Protein AF-A0A3D4PB28-F1 (afdb_monomer_lite)

pLDDT: mean 81.04, std 12.39, range [33.72, 95.5]

Foldseek 3Di:
DDLVVLVPDPVLVVVLVVLVVVVVVVCVCLVVVLVVLVVLLVVLVVLLVVLVVVLPDPPDDPVVNVVSVVVNVVSVVVNVVSVVVNVLSVVVVVVSCVVSPSSLLSVLVVLLVDLVVDPPPLSNLLLVLLFFLDWDADPVQKIKTKTFLCSSPLVCLVVPPLDPPLPDDDPPPPDPDDDDQDAQDDFDDPPPSDPDPVVSVVSRVLSRDNCSNPSDDPVRIDIDMDHDDPDPDPLLVCLQVLLVVCLVVLDDLVVSCVVVVHDSVSSLSSPVSCCVVVVRNSNDNVSNPVVPDQVLQVCLVVLLVQCPPPPDDLVNSCVVVVHDSVSSVSSPVNNPPD

Structure (mmCIF, N/CA/C/O backbone):
data_AF-A0A3D4PB28-F1
#
_entry.id   AF-A0A3D4PB28-F1
#
loop_
_atom_site.group_PDB
_atom_site.id
_atom_site.type_symbol
_atom_site.label_atom_id
_atom_site.label_alt_id
_atom_site.label_comp_id
_atom_site.label_asym_id
_atom_site.label_entity_id
_atom_site.label_seq_id
_atom_site.pdbx_PDB_ins_code
_atom_site.Cartn_x
_atom_site.Cartn_y
_atom_site.Cartn_z
_atom_site.occupancy
_atom_site.B_iso_or_equiv
_atom_site.auth_seq_id
_atom_site.auth_comp_id
_atom_site.auth_asym_id
_atom_site.auth_atom_id
_atom_site.pdbx_PDB_model_num
ATOM 1 N N . MET A 1 1 ? 19.843 5.680 11.357 1.00 75.56 1 MET A N 1
ATOM 2 C CA . MET A 1 1 ? 20.701 5.003 10.372 1.00 75.56 1 MET A CA 1
ATOM 3 C C . MET A 1 1 ? 20.871 5.955 9.208 1.00 75.56 1 MET A C 1
ATOM 5 O O . MET A 1 1 ? 19.859 6.404 8.687 1.00 75.56 1 MET A O 1
ATOM 9 N N . THR A 1 2 ? 22.096 6.340 8.875 1.00 85.00 2 THR A N 1
ATOM 10 C CA . THR A 1 2 ? 22.387 7.279 7.775 1.00 85.00 2 THR A CA 1
ATOM 11 C C . THR A 1 2 ? 22.594 6.541 6.444 1.00 85.00 2 THR A C 1
ATOM 13 O O . THR A 1 2 ? 22.738 5.316 6.424 1.00 85.00 2 THR A O 1
ATOM 16 N N . LYS A 1 3 ? 22.615 7.275 5.319 1.00 83.62 3 LYS A N 1
ATOM 17 C CA . LYS A 1 3 ? 22.905 6.717 3.980 1.00 83.62 3 LYS A CA 1
ATOM 18 C C . LYS A 1 3 ? 24.265 6.017 3.959 1.00 83.62 3 LYS A C 1
ATOM 20 O O . LYS A 1 3 ? 24.350 4.877 3.514 1.00 83.62 3 LYS A O 1
ATOM 25 N N . ASP A 1 4 ? 25.281 6.643 4.545 1.00 85.19 4 ASP A N 1
ATOM 26 C CA . ASP A 1 4 ? 26.638 6.093 4.617 1.00 85.19 4 ASP A CA 1
ATOM 27 C C . ASP A 1 4 ? 26.713 4.828 5.484 1.00 85.19 4 ASP A C 1
ATOM 29 O O . ASP A 1 4 ? 27.391 3.869 5.122 1.00 85.19 4 ASP A O 1
ATOM 33 N N . GLU A 1 5 ? 25.969 4.777 6.595 1.00 86.69 5 GLU A N 1
ATOM 34 C CA . GLU A 1 5 ? 25.878 3.582 7.446 1.00 86.69 5 GLU A CA 1
ATOM 35 C C . GLU A 1 5 ? 25.199 2.409 6.728 1.00 86.69 5 GLU A C 1
ATOM 37 O O . GLU A 1 5 ? 25.639 1.266 6.859 1.00 86.69 5 GLU A O 1
ATOM 42 N N . LEU A 1 6 ? 24.142 2.676 5.951 1.00 83.62 6 LEU A N 1
ATOM 43 C CA . LEU A 1 6 ? 23.456 1.648 5.168 1.00 83.62 6 LEU A CA 1
ATOM 44 C C . LEU A 1 6 ? 24.331 1.156 4.006 1.00 83.62 6 LEU A C 1
ATOM 46 O O . LEU A 1 6 ? 24.412 -0.047 3.766 1.00 83.62 6 LEU A O 1
ATOM 50 N N . LEU A 1 7 ? 25.031 2.063 3.321 1.00 86.12 7 LEU A N 1
ATOM 51 C CA . LEU A 1 7 ? 25.963 1.713 2.248 1.00 86.12 7 LEU A CA 1
ATOM 52 C C . LEU A 1 7 ? 27.183 0.941 2.770 1.00 86.12 7 LEU A C 1
ATOM 54 O O . LEU A 1 7 ? 27.678 0.058 2.071 1.00 86.12 7 LEU A O 1
ATOM 58 N N . ALA A 1 8 ? 27.643 1.211 3.992 1.00 86.94 8 ALA A N 1
ATOM 59 C CA . ALA A 1 8 ? 28.724 0.466 4.636 1.00 86.94 8 ALA A CA 1
ATOM 60 C C . ALA A 1 8 ? 28.283 -0.898 5.202 1.00 86.94 8 ALA A C 1
ATOM 62 O O . ALA A 1 8 ? 29.127 -1.713 5.582 1.00 86.94 8 ALA A O 1
ATOM 63 N N . ASN A 1 9 ? 26.977 -1.171 5.268 1.00 89.56 9 ASN A N 1
ATOM 64 C CA . ASN A 1 9 ? 26.448 -2.412 5.817 1.00 89.56 9 ASN A CA 1
ATOM 65 C C . ASN A 1 9 ? 26.742 -3.601 4.883 1.00 89.56 9 ASN A C 1
ATOM 67 O O . ASN A 1 9 ? 26.325 -3.633 3.721 1.00 89.56 9 ASN A O 1
ATOM 71 N N . SER A 1 10 ? 27.424 -4.620 5.414 1.00 87.94 10 SER A N 1
ATOM 72 C CA . SER A 1 10 ? 27.807 -5.812 4.654 1.00 87.94 10 SER A CA 1
ATOM 73 C C . SER A 1 10 ? 26.610 -6.596 4.123 1.00 87.94 10 SER A C 1
ATOM 75 O O . SER A 1 10 ? 26.677 -7.125 3.016 1.00 87.94 10 SER A O 1
ATOM 77 N N . ASP A 1 11 ? 25.508 -6.664 4.868 1.00 87.38 11 ASP A N 1
ATOM 78 C CA . ASP A 1 11 ? 24.317 -7.409 4.458 1.00 87.38 11 ASP A CA 1
ATOM 79 C C . ASP A 1 11 ? 23.597 -6.709 3.304 1.00 87.38 11 ASP A C 1
ATOM 81 O O . ASP A 1 11 ? 23.182 -7.365 2.345 1.00 87.38 11 ASP A O 1
ATOM 85 N N . PHE A 1 12 ? 23.531 -5.375 3.344 1.00 83.94 12 PHE A N 1
ATOM 86 C CA . PHE A 1 12 ? 22.976 -4.572 2.256 1.00 83.94 12 PHE A CA 1
ATOM 87 C C . PHE A 1 12 ? 23.809 -4.719 0.976 1.00 83.94 12 PHE A C 1
ATOM 89 O O . PHE A 1 12 ? 23.269 -5.034 -0.086 1.00 83.94 12 PHE A O 1
ATOM 96 N N . GLN A 1 13 ? 25.135 -4.598 1.078 1.00 83.19 13 GLN A N 1
ATOM 97 C CA . GLN A 1 13 ? 26.033 -4.787 -0.065 1.00 83.19 13 GLN A CA 1
ATOM 98 C C . GLN A 1 13 ? 25.963 -6.211 -0.630 1.00 83.19 13 GLN A C 1
ATOM 100 O O . GLN A 1 13 ? 25.930 -6.407 -1.847 1.00 83.19 13 GLN A O 1
ATOM 105 N N . ASN A 1 14 ? 25.881 -7.223 0.237 1.00 87.19 14 ASN A N 1
ATOM 106 C CA . ASN A 1 14 ? 25.704 -8.612 -0.178 1.00 87.19 14 ASN A CA 1
ATOM 107 C C . ASN A 1 14 ? 24.388 -8.817 -0.937 1.00 87.19 14 ASN A C 1
ATOM 109 O O . ASN A 1 14 ? 24.371 -9.522 -1.947 1.00 87.19 14 ASN A O 1
ATOM 113 N N . PHE A 1 15 ? 23.297 -8.203 -0.478 1.00 83.75 15 PHE A N 1
ATOM 114 C CA . PHE A 1 15 ? 22.010 -8.243 -1.166 1.00 83.75 15 PHE A CA 1
ATOM 115 C C . PHE A 1 15 ? 22.088 -7.589 -2.552 1.00 83.75 15 PHE A C 1
ATOM 117 O O . PHE A 1 15 ? 21.760 -8.242 -3.543 1.00 83.75 15 PHE A O 1
ATOM 124 N N . VAL A 1 16 ? 22.600 -6.357 -2.645 1.00 81.69 16 VAL A N 1
ATOM 125 C CA . VAL A 1 16 ? 22.744 -5.634 -3.922 1.00 81.69 16 VAL A CA 1
ATOM 126 C C . VAL A 1 16 ? 23.600 -6.428 -4.909 1.00 81.69 16 VAL A C 1
ATOM 128 O O . VAL A 1 16 ? 23.219 -6.596 -6.066 1.00 81.69 16 VAL A O 1
ATOM 131 N N . ASN A 1 17 ? 24.722 -6.992 -4.457 1.00 82.62 17 ASN A N 1
ATOM 132 C CA . ASN A 1 17 ? 25.595 -7.798 -5.310 1.00 82.62 17 ASN A CA 1
ATOM 133 C C . ASN A 1 17 ? 24.920 -9.088 -5.796 1.00 82.62 17 ASN A C 1
ATOM 135 O O . ASN A 1 17 ? 25.120 -9.479 -6.946 1.00 82.62 17 ASN A O 1
ATOM 139 N N . ARG A 1 18 ? 24.097 -9.741 -4.963 1.00 85.50 18 ARG A N 1
ATOM 140 C CA . ARG A 1 18 ? 23.310 -10.914 -5.380 1.00 85.50 18 ARG A CA 1
ATOM 141 C C . ARG A 1 18 ? 22.276 -10.552 -6.438 1.00 85.50 18 ARG A C 1
ATOM 143 O O . ARG A 1 18 ? 22.169 -11.273 -7.424 1.00 85.50 18 ARG A O 1
ATOM 150 N N . VAL A 1 19 ? 21.553 -9.449 -6.252 1.00 81.31 19 VAL A N 1
ATOM 151 C CA . VAL A 1 19 ? 20.553 -8.968 -7.218 1.00 81.31 19 VAL A CA 1
ATOM 152 C C . VAL A 1 19 ? 21.223 -8.590 -8.537 1.00 81.31 19 VAL A C 1
ATOM 154 O O . VAL A 1 19 ? 20.789 -9.052 -9.589 1.00 81.31 19 VAL A O 1
ATOM 157 N N . ARG A 1 20 ? 22.331 -7.839 -8.490 1.00 78.06 20 ARG A N 1
ATOM 158 C CA . ARG A 1 20 ? 23.113 -7.471 -9.680 1.00 78.06 20 ARG A CA 1
ATOM 159 C C . ARG A 1 20 ? 23.604 -8.702 -10.435 1.00 78.06 20 ARG A C 1
ATOM 161 O O . ARG A 1 20 ? 23.418 -8.785 -11.643 1.00 78.06 20 ARG A O 1
ATOM 168 N N . LYS A 1 21 ? 24.186 -9.673 -9.726 1.00 80.94 21 LYS A N 1
ATOM 169 C CA . LYS A 1 21 ? 24.649 -10.923 -10.334 1.00 80.94 21 LYS A CA 1
ATOM 170 C C . LYS A 1 21 ? 23.495 -11.698 -10.969 1.00 80.94 21 LYS A C 1
ATOM 172 O O . LYS A 1 21 ? 23.619 -12.150 -12.096 1.00 80.94 21 LYS A O 1
ATOM 177 N N . HIS A 1 22 ? 22.363 -11.804 -10.278 1.00 80.88 22 HIS A N 1
ATOM 178 C CA . HIS A 1 22 ? 21.198 -12.501 -10.813 1.00 80.88 22 HIS A CA 1
ATOM 179 C C . HIS A 1 22 ? 20.650 -11.833 -12.080 1.00 80.88 22 HIS A C 1
ATOM 181 O O . HIS A 1 22 ? 20.286 -12.521 -13.025 1.00 80.88 22 HIS A O 1
ATOM 187 N N . LEU A 1 23 ? 20.640 -10.500 -12.134 1.00 73.12 23 LEU A N 1
ATOM 188 C CA . LEU A 1 23 ? 20.238 -9.762 -13.332 1.00 73.12 23 LEU A CA 1
ATOM 189 C C . LEU A 1 23 ? 21.223 -9.945 -14.490 1.00 73.12 23 LEU A C 1
ATOM 191 O O . LEU A 1 23 ? 20.786 -10.103 -15.624 1.00 73.12 23 LEU A O 1
ATOM 195 N N . GLN A 1 24 ? 22.527 -10.001 -14.212 1.00 72.19 24 GLN A N 1
ATOM 196 C CA . GLN A 1 24 ? 23.539 -10.340 -15.219 1.00 72.19 24 GLN A CA 1
ATOM 197 C C . GLN A 1 24 ? 23.348 -11.767 -15.753 1.00 72.19 24 GLN A C 1
ATOM 199 O O . GLN A 1 24 ? 23.376 -11.977 -16.964 1.00 72.19 24 GLN A O 1
ATOM 204 N N . ASP A 1 25 ? 23.074 -12.732 -14.869 1.00 76.62 25 ASP A N 1
ATOM 205 C CA . ASP A 1 25 ? 22.813 -14.131 -15.233 1.00 76.62 25 ASP A CA 1
ATOM 206 C C . ASP A 1 25 ? 21.533 -14.293 -16.082 1.00 76.62 25 ASP A C 1
ATOM 208 O O . ASP A 1 25 ? 21.399 -15.269 -16.819 1.00 76.62 25 ASP A O 1
ATOM 212 N N . LEU A 1 26 ? 20.595 -13.339 -16.003 1.00 71.31 26 LEU A N 1
ATOM 213 C CA . LEU A 1 26 ? 19.372 -13.283 -16.815 1.00 71.31 26 LEU A CA 1
ATOM 214 C C . LEU A 1 26 ? 19.563 -12.578 -18.171 1.00 71.31 26 LEU A C 1
ATOM 216 O O . LEU A 1 26 ? 18.678 -12.659 -19.023 1.00 71.31 26 LEU A O 1
ATOM 220 N N . GLN A 1 27 ? 20.711 -11.934 -18.412 1.00 67.75 27 GLN A N 1
ATOM 221 C CA . GLN A 1 27 ? 21.041 -11.231 -19.661 1.00 67.75 27 GLN A CA 1
ATOM 222 C C . GLN A 1 27 ? 22.074 -11.934 -20.581 1.00 67.75 27 GLN A C 1
ATOM 224 O O . GLN A 1 27 ? 22.730 -11.239 -21.364 1.00 67.75 27 GLN A O 1
ATOM 229 N N . PRO A 1 28 ? 22.244 -13.274 -20.593 1.00 56.75 28 PRO A N 1
ATOM 230 C CA . PRO A 1 28 ? 23.417 -13.897 -21.209 1.00 56.75 28 PRO A CA 1
ATOM 231 C C . PRO A 1 28 ? 23.506 -13.706 -22.733 1.00 56.75 28 PRO A C 1
ATOM 233 O O . PRO A 1 28 ? 24.592 -13.815 -23.279 1.00 56.75 28 PRO A O 1
ATOM 236 N N . ASN A 1 29 ? 22.414 -13.340 -23.416 1.00 64.88 29 ASN A N 1
ATOM 237 C CA . ASN A 1 29 ? 22.400 -13.129 -24.871 1.00 64.88 29 ASN A CA 1
ATOM 238 C C . ASN A 1 29 ? 22.422 -11.652 -25.307 1.00 64.88 29 ASN A C 1
ATOM 240 O O . ASN A 1 29 ? 22.505 -11.377 -26.500 1.00 64.88 29 ASN A O 1
ATOM 244 N N . VAL A 1 30 ? 22.317 -10.680 -24.392 1.00 65.75 30 VAL A N 1
ATOM 245 C CA . VAL A 1 30 ? 22.206 -9.257 -24.780 1.00 65.75 30 VAL A CA 1
ATOM 246 C C . VAL A 1 30 ? 23.544 -8.705 -25.275 1.00 65.75 30 VAL A C 1
ATOM 248 O O . VAL A 1 30 ? 23.578 -7.941 -26.240 1.00 65.75 30 VAL A O 1
ATOM 251 N N . MET A 1 31 ? 24.645 -9.118 -24.644 1.00 66.50 31 MET A N 1
ATOM 252 C CA . MET A 1 31 ? 25.997 -8.699 -25.026 1.00 66.50 31 MET A CA 1
ATOM 253 C C . MET A 1 31 ? 26.404 -9.261 -26.391 1.00 66.50 31 MET A C 1
ATOM 255 O O . MET A 1 31 ? 26.926 -8.516 -27.220 1.00 66.50 31 MET A O 1
ATOM 259 N N . ASP A 1 32 ? 26.082 -10.529 -26.650 1.00 77.50 32 ASP A N 1
ATOM 260 C CA . ASP A 1 32 ? 26.355 -11.182 -27.932 1.00 77.50 32 ASP A CA 1
ATOM 261 C C . ASP A 1 32 ? 25.549 -10.516 -29.056 1.00 77.50 32 ASP A C 1
ATOM 263 O O . ASP A 1 32 ? 26.131 -10.047 -30.034 1.00 77.50 32 ASP A O 1
ATOM 267 N N . VAL A 1 33 ? 24.238 -10.317 -28.854 1.00 82.12 33 VAL A N 1
ATOM 268 C CA . VAL A 1 33 ? 23.358 -9.631 -29.820 1.00 82.12 33 VAL A CA 1
ATOM 269 C C . VAL A 1 33 ? 23.812 -8.197 -30.093 1.00 82.12 33 VAL A C 1
ATOM 271 O O . VAL A 1 33 ? 23.780 -7.751 -31.239 1.00 82.12 33 VAL A O 1
ATOM 274 N N . ARG A 1 34 ? 24.247 -7.455 -29.069 1.00 84.38 34 ARG A N 1
ATOM 275 C CA . ARG A 1 34 ? 24.776 -6.098 -29.254 1.00 84.38 34 ARG A CA 1
ATOM 276 C C . ARG A 1 34 ? 26.033 -6.110 -30.119 1.00 84.38 34 ARG A C 1
ATOM 278 O O . ARG A 1 34 ? 26.123 -5.316 -31.051 1.00 84.38 34 ARG A O 1
ATOM 285 N N . SER A 1 35 ? 26.974 -7.003 -29.822 1.00 85.62 35 SER A N 1
ATOM 286 C CA . SER A 1 35 ? 28.228 -7.100 -30.572 1.00 85.62 35 SER A CA 1
ATOM 287 C C . SER A 1 35 ? 28.006 -7.510 -32.033 1.00 85.62 35 SER A C 1
ATOM 289 O O . SER A 1 35 ? 28.667 -6.982 -32.929 1.00 85.62 35 SER A O 1
ATOM 291 N N . ASP A 1 36 ? 27.025 -8.381 -32.287 1.00 89.00 36 ASP A N 1
ATOM 292 C CA . ASP A 1 36 ? 26.630 -8.791 -33.634 1.00 89.00 36 ASP A CA 1
ATOM 293 C C . ASP A 1 36 ? 25.977 -7.637 -34.407 1.00 89.00 36 ASP A C 1
ATOM 295 O O . ASP A 1 36 ? 26.315 -7.407 -35.568 1.00 89.00 36 ASP A O 1
ATOM 299 N N . LEU A 1 37 ? 25.098 -6.864 -33.759 1.00 90.50 37 LEU A N 1
ATOM 300 C CA . LEU A 1 37 ? 24.467 -5.680 -34.353 1.00 90.50 37 LEU A CA 1
ATOM 301 C C . LEU A 1 37 ? 25.481 -4.564 -34.651 1.00 90.50 37 LEU A C 1
ATOM 303 O O . LEU A 1 37 ? 25.397 -3.928 -35.699 1.00 90.50 37 LEU A O 1
ATOM 307 N N . GLU A 1 38 ? 26.446 -4.325 -33.759 1.00 91.44 38 GLU A N 1
ATOM 308 C CA . GLU A 1 38 ? 27.528 -3.354 -33.977 1.00 91.44 38 GLU A CA 1
ATOM 309 C C . GLU A 1 38 ? 28.426 -3.774 -35.155 1.00 91.44 38 GLU A C 1
ATOM 311 O O . GLU A 1 38 ? 28.803 -2.931 -35.975 1.00 91.44 38 GLU A O 1
ATOM 316 N N . ARG A 1 39 ? 28.712 -5.077 -35.298 1.00 93.38 39 ARG A N 1
ATOM 317 C CA . ARG A 1 39 ? 29.450 -5.615 -36.451 1.00 93.38 39 ARG A CA 1
ATOM 318 C C . ARG A 1 39 ? 28.659 -5.471 -37.750 1.00 93.38 39 ARG A C 1
ATOM 320 O O . ARG A 1 39 ? 29.200 -4.957 -38.724 1.00 93.38 39 ARG A O 1
ATOM 327 N N . GLU A 1 40 ? 27.383 -5.863 -37.750 1.00 93.06 40 GLU A N 1
ATOM 328 C CA . GLU A 1 40 ? 26.497 -5.725 -38.914 1.00 93.06 40 GLU A CA 1
ATOM 329 C C . GLU A 1 40 ? 26.409 -4.258 -39.364 1.00 93.06 40 GLU A C 1
ATOM 331 O O . GLU A 1 40 ? 26.505 -3.969 -40.557 1.00 93.06 40 GLU A O 1
ATOM 336 N N . TYR A 1 41 ? 26.292 -3.321 -38.416 1.00 93.69 41 TYR A N 1
ATOM 337 C CA . TYR A 1 41 ? 26.288 -1.888 -38.706 1.00 93.69 41 TYR A CA 1
ATOM 338 C C . TYR A 1 41 ? 27.595 -1.429 -39.370 1.00 93.69 41 TYR A C 1
ATOM 340 O O . TYR A 1 41 ? 27.544 -0.734 -40.384 1.00 93.69 41 TYR A O 1
ATOM 348 N N . SER A 1 42 ? 28.754 -1.842 -38.844 1.00 93.75 42 SER A N 1
ATOM 349 C CA . SER A 1 42 ? 30.061 -1.505 -39.430 1.00 93.75 42 SER A CA 1
ATOM 350 C C . SER A 1 42 ? 30.196 -2.033 -40.864 1.00 93.75 42 SER A C 1
ATOM 352 O O . SER A 1 42 ? 30.618 -1.297 -41.757 1.00 93.75 42 SER A O 1
ATOM 354 N N . ASP A 1 43 ? 29.781 -3.278 -41.112 1.00 93.88 43 ASP A N 1
ATOM 355 C CA . ASP A 1 43 ? 29.841 -3.900 -42.441 1.00 93.88 43 ASP A CA 1
ATOM 356 C C . ASP A 1 43 ? 28.900 -3.205 -43.448 1.00 93.88 43 ASP A C 1
ATOM 358 O O . ASP A 1 43 ? 29.214 -3.070 -44.636 1.00 93.88 43 ASP A O 1
ATOM 362 N N . LEU A 1 44 ? 27.721 -2.760 -42.999 1.00 93.00 44 LEU A N 1
ATOM 363 C CA . LEU A 1 44 ? 26.778 -1.973 -43.805 1.00 93.00 44 LEU A CA 1
ATOM 364 C C . LEU A 1 44 ? 27.310 -0.564 -44.098 1.00 93.00 44 LEU A C 1
ATOM 366 O O . LEU A 1 44 ? 27.139 -0.061 -45.211 1.00 93.00 44 LEU A O 1
ATOM 370 N N . GLU A 1 45 ? 27.977 0.070 -43.134 1.00 93.12 45 GLU A N 1
ATOM 371 C CA . GLU A 1 45 ? 28.576 1.395 -43.298 1.00 93.12 45 GLU A CA 1
ATOM 372 C C . GLU A 1 45 ? 29.731 1.367 -44.311 1.00 93.12 45 GLU A C 1
ATOM 374 O O . GLU A 1 45 ? 29.826 2.244 -45.177 1.00 93.12 45 GLU A O 1
ATOM 379 N N . ASP A 1 46 ? 30.578 0.339 -44.259 1.00 92.75 46 ASP A N 1
ATOM 380 C CA . ASP A 1 46 ? 31.671 0.134 -45.214 1.00 92.75 46 ASP A CA 1
ATOM 381 C C . ASP A 1 46 ? 31.151 -0.095 -46.639 1.00 92.75 46 ASP A C 1
ATOM 383 O O . ASP A 1 46 ? 31.610 0.557 -47.586 1.00 92.75 46 ASP A O 1
ATOM 387 N N . ARG A 1 47 ? 30.129 -0.946 -46.800 1.00 90.00 47 ARG A N 1
ATOM 388 C CA . ARG A 1 47 ? 29.471 -1.165 -48.100 1.00 90.00 47 ARG A CA 1
ATOM 389 C C . ARG A 1 47 ? 28.798 0.099 -48.626 1.00 90.00 47 ARG A C 1
ATOM 391 O O . ARG A 1 47 ? 29.009 0.476 -49.780 1.00 90.00 47 ARG A O 1
ATOM 398 N N . SER A 1 48 ? 28.076 0.814 -47.765 1.00 89.06 48 SER A N 1
ATOM 399 C CA . SER A 1 48 ? 27.403 2.069 -48.111 1.00 89.06 48 SER A CA 1
ATOM 400 C C . SER A 1 48 ? 28.385 3.153 -48.561 1.00 89.06 48 SER A C 1
ATOM 402 O O . SER A 1 48 ? 28.085 3.911 -49.489 1.00 89.06 48 SER A O 1
ATOM 404 N N . ARG A 1 49 ? 29.578 3.224 -47.951 1.00 89.12 49 ARG A N 1
ATOM 405 C CA . ARG A 1 49 ? 30.666 4.109 -48.399 1.00 89.12 49 ARG A CA 1
ATOM 406 C C . ARG A 1 49 ? 31.144 3.746 -49.807 1.00 89.12 49 ARG A C 1
ATOM 408 O O . ARG A 1 49 ? 31.269 4.643 -50.644 1.00 89.12 49 ARG A O 1
ATOM 415 N N . GLY A 1 50 ? 31.339 2.457 -50.086 1.00 88.25 50 GLY A N 1
ATOM 416 C CA . GLY A 1 50 ? 31.732 1.965 -51.411 1.00 88.25 50 GLY A CA 1
ATOM 417 C C . GLY A 1 50 ? 30.700 2.270 -52.504 1.00 88.25 50 GLY A C 1
ATOM 418 O O . GLY A 1 50 ? 31.054 2.729 -53.595 1.00 88.25 50 GLY A O 1
ATOM 419 N N . TRP A 1 51 ? 29.410 2.102 -52.207 1.00 86.06 51 TRP A N 1
ATOM 420 C CA . TRP A 1 51 ? 28.335 2.433 -53.148 1.00 86.06 51 TRP A CA 1
ATOM 421 C C . TRP A 1 51 ? 28.210 3.930 -53.395 1.00 86.06 51 TRP A C 1
ATOM 423 O O . TRP A 1 51 ? 28.098 4.347 -54.544 1.00 86.06 51 TRP A O 1
ATOM 433 N N . LYS A 1 52 ? 28.323 4.758 -52.351 1.00 86.50 52 LYS A N 1
ATOM 434 C CA . LYS A 1 52 ? 28.323 6.221 -52.493 1.00 86.50 52 LYS A CA 1
ATOM 435 C C . LYS A 1 52 ? 29.469 6.712 -53.380 1.00 86.50 52 LYS A C 1
ATOM 437 O O . LYS A 1 52 ? 29.271 7.622 -54.181 1.00 86.50 52 LYS A O 1
ATOM 442 N N . GLN A 1 53 ? 30.651 6.106 -53.259 1.00 87.38 53 GLN A N 1
ATOM 443 C CA . GLN A 1 53 ? 31.790 6.413 -54.124 1.00 87.38 53 GLN A CA 1
ATOM 444 C C . GLN A 1 53 ? 31.527 5.994 -55.578 1.00 87.38 53 GLN A C 1
ATOM 446 O O . GLN A 1 53 ? 31.811 6.765 -56.491 1.00 87.38 53 GLN A O 1
ATOM 451 N N . SER A 1 54 ? 30.930 4.818 -55.788 1.00 86.44 54 SER A N 1
ATOM 452 C CA . SER A 1 54 ? 30.601 4.287 -57.121 1.00 86.44 54 SER A CA 1
ATOM 453 C C . SER A 1 54 ? 29.496 5.087 -57.825 1.00 86.44 54 SER A C 1
ATOM 455 O O . SER A 1 54 ? 29.570 5.328 -59.026 1.00 86.44 54 SER A O 1
ATOM 457 N N . LEU A 1 55 ? 28.497 5.567 -57.080 1.00 85.00 55 LEU A N 1
ATOM 458 C CA . LEU A 1 55 ? 27.436 6.446 -57.589 1.00 85.00 55 LEU A CA 1
ATOM 459 C C . LEU A 1 55 ? 27.951 7.839 -57.991 1.00 85.00 55 LEU A C 1
ATOM 461 O O . LEU A 1 55 ? 27.289 8.535 -58.759 1.00 85.00 55 LEU A O 1
ATOM 465 N N . GLY A 1 56 ? 29.127 8.238 -57.497 1.00 83.25 56 GLY A N 1
ATOM 466 C CA . GLY A 1 56 ? 29.811 9.469 -57.894 1.00 83.25 56 GLY A CA 1
ATOM 467 C C . GLY A 1 56 ? 30.500 9.401 -59.262 1.00 83.25 56 GLY A C 1
ATOM 468 O O . GLY A 1 56 ? 30.927 10.442 -59.758 1.00 83.25 56 GLY A O 1
ATOM 469 N N . ASP A 1 57 ? 30.610 8.217 -59.880 1.00 86.50 57 ASP A N 1
ATOM 470 C CA . ASP A 1 57 ? 31.214 8.050 -61.204 1.00 86.50 57 ASP A CA 1
ATOM 471 C C . ASP A 1 57 ? 30.208 8.407 -62.326 1.00 86.50 57 ASP A C 1
ATOM 473 O O . ASP A 1 57 ? 29.172 7.742 -62.492 1.00 86.50 57 ASP A O 1
ATOM 477 N N . PRO A 1 58 ? 30.480 9.448 -63.140 1.00 78.19 58 PRO A N 1
ATOM 478 C CA . PRO A 1 58 ? 29.596 9.847 -64.232 1.00 78.19 58 PRO A CA 1
ATOM 479 C C . PRO A 1 58 ? 29.561 8.835 -65.388 1.00 78.19 58 PRO A C 1
ATOM 481 O O . PRO A 1 58 ? 28.620 8.869 -66.181 1.00 78.19 58 PRO A O 1
ATOM 484 N N . SER A 1 59 ? 30.543 7.932 -65.488 1.00 83.88 59 SER A N 1
ATOM 485 C CA . SER A 1 59 ? 30.649 6.933 -66.562 1.00 83.88 59 SER A CA 1
ATOM 486 C C . SER A 1 59 ? 29.818 5.664 -66.328 1.00 83.88 59 SER A C 1
ATOM 488 O O . SER A 1 59 ? 29.711 4.818 -67.219 1.00 83.88 59 SER A O 1
ATOM 490 N N . LEU A 1 60 ? 29.190 5.540 -65.155 1.00 85.06 60 LEU A N 1
ATOM 491 C CA . LEU A 1 60 ? 28.388 4.380 -64.788 1.00 85.06 60 LEU A CA 1
ATOM 492 C C . LEU A 1 60 ? 27.112 4.272 -65.644 1.00 85.06 60 LEU A C 1
ATOM 494 O O . LEU A 1 60 ? 26.377 5.248 -65.822 1.00 85.06 60 LEU A O 1
ATOM 498 N N . ALA A 1 61 ? 26.820 3.066 -66.140 1.00 89.00 61 ALA A N 1
ATOM 499 C CA . ALA A 1 61 ? 25.599 2.798 -66.894 1.00 89.00 61 ALA A CA 1
ATOM 500 C C . ALA A 1 61 ? 24.345 3.039 -66.035 1.00 89.00 61 ALA A C 1
ATOM 502 O O . ALA A 1 61 ? 24.286 2.649 -64.871 1.00 89.00 61 ALA A O 1
ATOM 503 N N . GLU A 1 62 ? 23.309 3.630 -66.631 1.00 84.69 62 GLU A N 1
ATOM 504 C CA . GLU A 1 62 ? 22.098 4.066 -65.919 1.00 84.69 62 GLU A CA 1
ATOM 505 C C . GLU A 1 62 ? 21.344 2.920 -65.219 1.00 84.69 62 GLU A C 1
ATOM 507 O O . GLU A 1 62 ? 20.771 3.112 -64.150 1.00 84.69 62 GLU A O 1
ATOM 512 N N . VAL A 1 63 ? 21.378 1.709 -65.784 1.00 87.44 63 VAL A N 1
ATOM 513 C CA . VAL A 1 63 ? 20.778 0.514 -65.163 1.00 87.44 63 VAL A CA 1
ATOM 514 C C . VAL A 1 63 ? 21.523 0.136 -63.878 1.00 87.44 63 VAL A C 1
ATOM 516 O O . VAL A 1 63 ? 20.895 -0.008 -62.834 1.00 87.44 63 VAL A O 1
ATOM 519 N N . LEU A 1 64 ? 22.859 0.090 -63.926 1.00 85.81 64 LEU A N 1
ATOM 520 C CA . LEU A 1 64 ? 23.708 -0.192 -62.761 1.00 85.81 64 LEU A CA 1
ATOM 521 C C . LEU A 1 64 ? 23.594 0.901 -61.693 1.00 85.81 64 LEU A C 1
ATOM 523 O O . LEU A 1 64 ? 23.632 0.609 -60.501 1.00 85.81 64 LEU A O 1
ATOM 527 N N . ARG A 1 65 ? 23.416 2.163 -62.105 1.00 87.88 65 ARG A N 1
ATOM 528 C CA . ARG A 1 65 ? 23.184 3.281 -61.182 1.00 87.88 65 ARG A CA 1
ATOM 529 C C . ARG A 1 65 ? 21.907 3.079 -60.365 1.00 87.88 65 ARG A C 1
ATOM 531 O O . ARG A 1 65 ? 21.932 3.281 -59.155 1.00 87.88 65 ARG A O 1
ATOM 538 N N . ARG A 1 66 ? 20.811 2.658 -61.005 1.00 87.81 66 ARG A N 1
ATOM 539 C CA . ARG A 1 66 ? 19.534 2.391 -60.320 1.00 87.81 66 ARG A CA 1
ATOM 540 C C . ARG A 1 66 ? 19.615 1.195 -59.376 1.00 87.81 66 ARG A C 1
ATOM 542 O O . ARG A 1 66 ? 19.066 1.266 -58.283 1.00 87.81 66 ARG A O 1
ATOM 549 N N . GLU A 1 67 ? 20.304 0.128 -59.776 1.00 89.69 67 GLU A N 1
ATOM 550 C CA . GLU A 1 67 ? 20.515 -1.052 -58.925 1.00 89.69 67 GLU A CA 1
ATOM 551 C C . GLU A 1 67 ? 21.334 -0.700 -57.675 1.00 89.69 67 GLU A C 1
ATOM 553 O O . GLU A 1 67 ? 20.890 -0.962 -56.559 1.00 89.69 67 GLU A O 1
ATOM 558 N N . LEU A 1 68 ? 22.463 0.000 -57.843 1.00 88.94 68 LEU A N 1
ATOM 559 C CA . LEU A 1 68 ? 23.286 0.463 -56.720 1.00 88.94 68 LEU A CA 1
ATOM 560 C C . LEU A 1 68 ? 22.547 1.440 -55.803 1.00 88.94 68 LEU A C 1
ATOM 562 O O . LEU A 1 68 ? 22.751 1.416 -54.592 1.00 88.94 68 LEU A O 1
ATOM 566 N N . GLN A 1 69 ? 21.691 2.299 -56.360 1.00 89.94 69 GLN A N 1
ATOM 567 C CA . GLN A 1 69 ? 20.865 3.193 -55.555 1.00 89.94 69 GLN A CA 1
ATOM 568 C C . GLN A 1 69 ? 19.853 2.408 -54.707 1.00 89.94 69 GLN A C 1
ATOM 570 O O . GLN A 1 69 ? 19.723 2.687 -53.518 1.00 89.94 69 GLN A O 1
ATOM 575 N N . ALA A 1 70 ? 19.179 1.408 -55.282 1.00 90.44 70 ALA A N 1
ATOM 576 C CA . ALA A 1 70 ? 18.226 0.576 -54.549 1.00 90.44 70 ALA A CA 1
ATOM 577 C C . ALA A 1 70 ? 18.901 -0.256 -53.444 1.00 90.44 70 ALA A C 1
ATOM 579 O O . ALA A 1 70 ? 18.340 -0.417 -52.358 1.00 90.44 70 ALA A O 1
ATOM 580 N N . ASP A 1 71 ? 20.108 -0.767 -53.697 1.00 88.81 71 ASP A N 1
ATOM 581 C CA . ASP A 1 71 ? 20.899 -1.471 -52.687 1.00 88.81 71 ASP A CA 1
ATOM 582 C C . ASP A 1 71 ? 21.348 -0.521 -51.565 1.00 88.81 71 ASP A C 1
ATOM 584 O O . ASP A 1 71 ? 21.197 -0.852 -50.388 1.00 88.81 71 ASP A O 1
ATOM 588 N N . TRP A 1 72 ? 21.787 0.696 -51.905 1.00 90.62 72 TRP A N 1
ATOM 589 C CA . TRP A 1 72 ? 22.141 1.727 -50.924 1.00 90.62 72 TRP A CA 1
ATOM 590 C C . TRP A 1 72 ? 20.962 2.147 -50.041 1.00 90.62 72 TRP A C 1
ATOM 592 O O . TRP A 1 72 ? 21.115 2.250 -48.824 1.00 90.62 72 TRP A O 1
ATOM 602 N N . GLU A 1 73 ? 19.777 2.348 -50.620 1.00 91.19 73 GLU A N 1
ATOM 603 C CA . GLU A 1 73 ? 18.560 2.661 -49.862 1.00 91.19 73 GLU A CA 1
ATOM 604 C C . GLU A 1 73 ? 18.178 1.513 -48.909 1.00 91.19 73 GLU A C 1
ATOM 606 O O . GLU A 1 73 ? 17.783 1.765 -47.767 1.00 91.19 73 GLU A O 1
ATOM 611 N N . ARG A 1 74 ? 18.357 0.252 -49.333 1.00 92.56 74 ARG A N 1
ATOM 612 C CA . ARG A 1 74 ? 18.093 -0.933 -48.502 1.00 92.56 74 ARG A CA 1
ATOM 613 C C . ARG A 1 74 ? 19.033 -1.019 -47.302 1.00 92.56 74 ARG A C 1
ATOM 615 O O . ARG A 1 74 ? 18.559 -1.184 -46.177 1.00 92.56 74 ARG A O 1
ATOM 622 N N . ASP A 1 75 ? 20.340 -0.887 -47.517 1.00 91.88 75 ASP A N 1
ATOM 623 C CA . ASP A 1 75 ? 21.303 -0.932 -46.411 1.00 91.88 75 ASP A CA 1
ATOM 624 C C . ASP A 1 75 ? 21.134 0.277 -45.491 1.00 91.88 75 ASP A C 1
ATOM 626 O O . ASP A 1 75 ? 21.304 0.149 -44.280 1.00 91.88 75 ASP A O 1
ATOM 630 N N . ARG A 1 76 ? 20.726 1.436 -46.027 1.00 91.38 76 ARG A N 1
ATOM 631 C CA . ARG A 1 76 ? 20.410 2.606 -45.205 1.00 91.38 76 ARG A CA 1
ATOM 632 C C . ARG A 1 76 ? 19.229 2.355 -44.275 1.00 91.38 76 ARG A C 1
ATOM 634 O O . ARG A 1 76 ? 19.352 2.625 -43.083 1.00 91.38 76 ARG A O 1
ATOM 641 N N . ALA A 1 77 ? 18.140 1.789 -44.789 1.00 93.06 77 ALA A N 1
ATOM 642 C CA . ALA A 1 77 ? 16.995 1.407 -43.966 1.00 93.06 77 ALA A CA 1
ATOM 643 C C . ALA A 1 77 ? 17.395 0.394 -42.880 1.00 93.06 77 ALA A C 1
ATOM 645 O O . ALA A 1 77 ? 17.014 0.540 -41.719 1.00 93.06 77 ALA A O 1
ATOM 646 N N . ARG A 1 78 ? 18.232 -0.593 -43.226 1.00 94.06 78 ARG A N 1
ATOM 647 C CA . ARG A 1 78 ? 18.730 -1.577 -42.260 1.00 94.06 78 ARG A CA 1
ATOM 648 C C . ARG A 1 78 ? 19.627 -0.955 -41.185 1.00 94.06 78 ARG A C 1
ATOM 650 O O . ARG A 1 78 ? 19.506 -1.314 -40.016 1.00 94.06 78 ARG A O 1
ATOM 657 N N . MET A 1 79 ? 20.497 -0.013 -41.548 1.00 91.75 79 MET A N 1
ATOM 658 C CA . MET A 1 79 ? 21.313 0.732 -40.582 1.00 91.75 79 MET A CA 1
ATOM 659 C C . MET A 1 79 ? 20.442 1.514 -39.590 1.00 91.75 79 MET A C 1
ATOM 661 O O . MET A 1 79 ? 20.717 1.472 -38.390 1.00 91.75 79 MET A O 1
ATOM 665 N N . ASP A 1 80 ? 19.376 2.167 -40.061 1.00 92.25 80 ASP A N 1
ATOM 666 C CA . ASP A 1 80 ? 18.446 2.903 -39.197 1.00 92.25 80 ASP A CA 1
ATOM 667 C C . ASP A 1 80 ? 17.697 1.947 -38.233 1.00 92.25 80 ASP A C 1
ATOM 669 O O . ASP A 1 80 ? 17.573 2.238 -37.040 1.00 92.25 80 ASP A O 1
ATOM 673 N N . GLU A 1 81 ? 17.276 0.760 -38.695 1.00 93.56 81 GLU A N 1
ATOM 674 C CA . GLU A 1 81 ? 16.697 -0.287 -37.830 1.00 93.56 81 GLU A CA 1
ATOM 675 C C . GLU A 1 81 ? 17.672 -0.762 -36.743 1.00 93.56 81 GLU A C 1
ATOM 677 O O . GLU A 1 81 ? 17.288 -0.941 -35.582 1.00 93.56 81 GLU A O 1
ATOM 682 N N . ILE A 1 82 ? 18.936 -1.002 -37.108 1.00 92.44 82 ILE A N 1
ATOM 683 C CA . ILE A 1 82 ? 19.967 -1.453 -36.166 1.00 92.44 82 ILE A CA 1
ATOM 684 C C . ILE A 1 82 ? 20.228 -0.371 -35.115 1.00 92.44 82 ILE A C 1
ATOM 686 O O . ILE A 1 82 ? 20.294 -0.687 -33.927 1.00 92.44 82 ILE A O 1
ATOM 690 N N . GLN A 1 83 ? 20.300 0.903 -35.511 1.00 90.44 83 GLN A N 1
ATOM 691 C CA . GLN A 1 83 ? 20.457 2.014 -34.569 1.00 90.44 83 GLN A CA 1
ATOM 692 C C . GLN A 1 83 ? 19.296 2.100 -33.574 1.00 90.44 83 GLN A C 1
ATOM 694 O O . GLN A 1 83 ? 19.533 2.268 -32.376 1.00 90.44 83 GLN A O 1
ATOM 699 N N . GLN A 1 84 ? 18.052 1.929 -34.030 1.00 87.62 84 GLN A N 1
ATOM 700 C CA . GLN A 1 84 ? 16.889 1.894 -33.138 1.00 87.62 84 GLN A CA 1
ATOM 701 C C . GLN A 1 84 ? 16.974 0.737 -32.133 1.00 87.62 84 GLN A C 1
ATOM 703 O O . GLN A 1 84 ? 16.720 0.929 -30.941 1.00 87.62 84 GLN A O 1
ATOM 708 N N . LYS A 1 85 ? 17.390 -0.453 -32.585 1.00 85.69 85 LYS A N 1
ATOM 709 C CA . LYS A 1 85 ? 17.582 -1.623 -31.712 1.00 85.69 85 LYS A CA 1
ATOM 710 C C . LYS A 1 85 ? 18.701 -1.408 -30.695 1.00 85.69 85 LYS A C 1
ATOM 712 O O . LYS A 1 85 ? 18.494 -1.666 -29.513 1.00 85.69 85 LYS A O 1
ATOM 717 N N . LEU A 1 86 ? 19.855 -0.891 -31.118 1.00 87.12 86 LEU A N 1
ATOM 718 C CA . LEU A 1 86 ? 20.974 -0.575 -30.222 1.00 87.12 86 LEU A CA 1
ATOM 719 C C . LEU A 1 86 ? 20.593 0.489 -29.188 1.00 87.12 86 LEU A C 1
ATOM 721 O O . LEU A 1 86 ? 20.955 0.369 -28.015 1.00 87.12 86 LEU A O 1
ATOM 725 N N . HIS A 1 87 ? 19.821 1.500 -29.595 1.00 83.62 87 HIS A N 1
ATOM 726 C CA . HIS A 1 87 ? 19.295 2.503 -28.677 1.00 83.62 87 HIS A CA 1
ATOM 727 C C . HIS A 1 87 ? 18.352 1.873 -27.644 1.00 83.62 87 HIS A C 1
ATOM 729 O O . HIS A 1 87 ? 18.521 2.102 -26.451 1.00 83.62 87 HIS A O 1
ATOM 735 N N . SER A 1 88 ? 17.422 1.015 -28.074 1.00 78.44 88 SER A N 1
ATOM 736 C CA . SER A 1 88 ? 16.514 0.294 -27.174 1.00 78.44 88 SER A CA 1
ATOM 737 C C . SER A 1 88 ? 17.264 -0.586 -26.162 1.00 78.44 88 SER A C 1
ATOM 739 O O . SER A 1 88 ? 16.992 -0.502 -24.963 1.00 78.44 88 SER A O 1
ATOM 741 N N . LEU A 1 89 ? 18.262 -1.356 -26.614 1.00 79.69 89 LEU A N 1
ATOM 742 C CA . LEU A 1 89 ? 19.099 -2.193 -25.745 1.00 79.69 89 LEU A CA 1
ATOM 743 C C . LEU A 1 89 ? 19.897 -1.363 -24.730 1.00 79.69 89 LEU A C 1
ATOM 745 O O . LEU A 1 89 ? 19.976 -1.722 -23.556 1.00 79.69 89 LEU A O 1
ATOM 749 N N . THR A 1 90 ? 20.460 -0.233 -25.164 1.00 78.12 90 THR A N 1
ATOM 750 C CA . THR A 1 90 ? 21.230 0.665 -24.289 1.00 78.12 90 THR A CA 1
ATOM 751 C C . THR A 1 90 ? 20.337 1.308 -23.232 1.00 78.12 90 THR A C 1
ATOM 753 O O . THR A 1 90 ? 20.702 1.343 -22.057 1.00 78.12 90 THR A O 1
ATOM 756 N N . SER A 1 91 ? 19.150 1.771 -23.627 1.00 71.38 91 SER A N 1
ATOM 757 C CA . SER A 1 91 ? 18.156 2.327 -22.710 1.00 71.38 91 SER A CA 1
ATOM 758 C C . SER A 1 91 ? 17.738 1.295 -21.666 1.00 71.38 91 SER A C 1
ATOM 760 O O . SER A 1 91 ? 17.768 1.593 -20.475 1.00 71.38 91 SER A O 1
ATOM 762 N N . HIS A 1 92 ? 17.439 0.063 -22.090 1.00 69.31 92 HIS A N 1
ATOM 763 C CA . HIS A 1 92 ? 17.068 -1.022 -21.183 1.00 69.31 92 HIS A CA 1
ATOM 764 C C . HIS A 1 92 ? 18.185 -1.362 -20.184 1.00 69.31 92 HIS A C 1
ATOM 766 O O . HIS A 1 92 ? 17.919 -1.465 -18.989 1.00 69.31 92 HIS A O 1
ATOM 772 N N . SER A 1 93 ? 19.440 -1.462 -20.639 1.00 71.56 93 SER A N 1
ATOM 773 C CA . SER A 1 93 ? 20.590 -1.694 -19.751 1.00 71.56 93 SER A CA 1
ATOM 774 C C . SER A 1 93 ? 20.740 -0.582 -18.716 1.00 71.56 93 SER A C 1
ATOM 776 O O . SER A 1 93 ? 20.883 -0.865 -17.531 1.00 71.56 93 SER A O 1
ATOM 778 N N . ARG A 1 94 ? 20.646 0.685 -19.145 1.00 70.94 94 ARG A N 1
ATOM 779 C CA . ARG A 1 94 ? 20.777 1.841 -18.249 1.00 70.94 94 ARG A CA 1
ATOM 780 C C . ARG A 1 94 ? 19.712 1.835 -17.153 1.00 70.94 94 ARG A C 1
ATOM 782 O O . ARG A 1 94 ? 20.023 2.114 -16.004 1.00 70.94 94 ARG A O 1
ATOM 789 N N . ILE A 1 95 ? 18.476 1.489 -17.507 1.00 68.00 95 ILE A N 1
ATOM 790 C CA . ILE A 1 95 ? 17.355 1.374 -16.566 1.00 68.00 95 ILE A CA 1
ATOM 791 C C . ILE A 1 95 ? 17.618 0.271 -15.539 1.00 68.00 95 ILE A C 1
ATOM 793 O O . ILE A 1 95 ? 17.396 0.474 -14.349 1.00 68.00 95 ILE A O 1
ATOM 797 N N . VAL A 1 96 ? 18.085 -0.898 -15.984 1.00 69.69 96 VAL A N 1
ATOM 798 C CA . VAL A 1 96 ? 18.410 -2.015 -15.084 1.00 69.69 96 VAL A CA 1
ATOM 799 C C . VAL A 1 96 ? 19.537 -1.630 -14.125 1.00 69.69 96 VAL A C 1
ATOM 801 O O . VAL A 1 96 ? 19.454 -1.931 -12.936 1.00 69.69 96 VAL A O 1
ATOM 804 N N . ASP A 1 97 ? 20.552 -0.914 -14.604 1.00 72.31 97 ASP A N 1
ATOM 805 C CA . ASP A 1 97 ? 21.644 -0.430 -13.757 1.00 72.31 97 ASP A CA 1
ATOM 806 C C . ASP A 1 97 ? 21.168 0.612 -12.733 1.00 72.31 97 ASP A C 1
ATOM 808 O O . ASP A 1 97 ? 21.581 0.580 -11.572 1.00 72.31 97 ASP A O 1
ATOM 812 N N . GLU A 1 98 ? 20.257 1.500 -13.133 1.00 71.69 98 GLU A N 1
ATOM 813 C CA . GLU A 1 98 ? 19.645 2.502 -12.258 1.00 71.69 98 GLU A CA 1
ATOM 814 C C . GLU A 1 98 ? 18.749 1.858 -11.185 1.00 71.69 98 GLU A C 1
ATOM 816 O O . GLU A 1 98 ? 18.828 2.214 -10.009 1.00 71.69 98 GLU A O 1
ATOM 821 N N . LEU A 1 99 ? 17.974 0.833 -11.557 1.00 67.19 99 LEU A N 1
ATOM 822 C CA . LEU A 1 99 ? 17.114 0.049 -10.660 1.00 67.19 99 LEU A CA 1
ATOM 823 C C . LEU A 1 99 ? 17.883 -0.635 -9.522 1.00 67.19 99 LEU A C 1
ATOM 825 O O . LEU A 1 99 ? 17.351 -0.810 -8.425 1.00 67.19 99 LEU A O 1
ATOM 829 N N . VAL A 1 100 ? 19.124 -1.043 -9.785 1.00 72.69 100 VAL A N 1
ATOM 830 C CA . VAL A 1 100 ? 19.989 -1.761 -8.833 1.00 72.69 100 VAL A CA 1
ATOM 831 C C . VAL A 1 100 ? 21.071 -0.833 -8.278 1.00 72.69 100 VAL A C 1
ATOM 833 O O . VAL A 1 100 ? 22.038 -1.293 -7.662 1.00 72.69 100 VAL A O 1
ATOM 836 N N . ASN A 1 101 ? 20.941 0.481 -8.483 1.00 78.50 101 ASN A N 1
ATOM 837 C CA . ASN A 1 101 ? 21.876 1.438 -7.923 1.00 78.50 101 ASN A CA 1
ATOM 838 C C . ASN A 1 101 ? 21.725 1.448 -6.387 1.00 78.50 101 ASN A C 1
ATOM 840 O O . ASN A 1 101 ? 20.685 1.873 -5.874 1.00 78.50 101 ASN A O 1
ATOM 844 N N . PRO A 1 102 ? 22.747 0.998 -5.630 1.00 80.06 102 PRO A N 1
ATOM 845 C CA . PRO A 1 102 ? 22.669 0.908 -4.176 1.00 80.06 102 PRO A CA 1
ATOM 846 C C . PRO A 1 102 ? 22.386 2.256 -3.515 1.00 80.06 102 PRO A C 1
ATOM 848 O O . PRO A 1 102 ? 21.721 2.287 -2.485 1.00 80.06 102 PRO A O 1
ATOM 851 N N . GLU A 1 103 ? 22.860 3.359 -4.096 1.00 83.19 103 GLU A N 1
ATOM 852 C CA . GLU A 1 103 ? 22.656 4.696 -3.540 1.00 83.19 103 GLU A CA 1
ATOM 853 C C . GLU A 1 103 ? 21.200 5.141 -3.654 1.00 83.19 103 GLU A C 1
ATOM 855 O O . GLU A 1 103 ? 20.652 5.652 -2.679 1.00 83.19 103 GLU A O 1
ATOM 860 N N . LEU A 1 104 ? 20.563 4.892 -4.804 1.00 76.62 104 LEU A N 1
ATOM 861 C CA . LEU A 1 104 ? 19.151 5.216 -5.028 1.00 76.62 104 LEU A CA 1
ATOM 862 C C . LEU A 1 104 ? 18.238 4.331 -4.176 1.00 76.62 104 LEU A C 1
ATOM 864 O O . LEU A 1 104 ? 17.282 4.816 -3.574 1.00 76.62 104 LEU A O 1
ATOM 868 N N . VAL A 1 105 ? 18.552 3.037 -4.070 1.00 77.25 105 VAL A N 1
ATOM 869 C CA . VAL A 1 105 ? 17.804 2.111 -3.206 1.00 77.25 105 VAL A CA 1
ATOM 870 C C . VAL A 1 105 ? 17.913 2.532 -1.738 1.00 77.25 105 VAL A C 1
ATOM 872 O O . VAL A 1 105 ? 16.905 2.558 -1.031 1.00 77.25 105 VAL A O 1
ATOM 875 N N . ALA A 1 106 ? 19.119 2.889 -1.285 1.00 81.94 106 ALA A N 1
ATOM 876 C CA . ALA A 1 106 ? 19.360 3.372 0.071 1.00 81.94 106 ALA A CA 1
ATOM 877 C C . ALA A 1 106 ? 18.571 4.651 0.372 1.00 81.94 106 ALA A C 1
ATOM 879 O O . ALA A 1 106 ? 17.934 4.761 1.417 1.00 81.94 106 ALA A O 1
ATOM 880 N N . GLU A 1 107 ? 18.589 5.600 -0.558 1.00 82.06 107 GLU A N 1
ATOM 881 C CA . GLU A 1 107 ? 17.890 6.874 -0.438 1.00 82.06 107 GLU A CA 1
ATOM 882 C C . GLU A 1 107 ? 16.376 6.693 -0.339 1.00 82.06 107 GLU A C 1
ATOM 884 O O . GLU A 1 107 ? 15.764 7.181 0.608 1.00 82.06 107 GLU A O 1
ATOM 889 N N . ARG A 1 108 ? 15.782 5.888 -1.228 1.00 76.50 108 ARG A N 1
ATOM 890 C CA . ARG A 1 108 ? 14.343 5.584 -1.190 1.00 76.50 108 ARG A CA 1
ATOM 891 C C . ARG A 1 108 ? 13.935 4.861 0.090 1.00 76.50 108 ARG A C 1
ATOM 893 O O . ARG A 1 108 ? 12.877 5.137 0.650 1.00 76.50 108 ARG A O 1
ATOM 900 N N . PHE A 1 109 ? 14.778 3.953 0.583 1.00 78.38 109 PHE A N 1
ATOM 901 C CA . PHE A 1 109 ? 14.523 3.261 1.844 1.00 78.38 109 PHE A CA 1
ATOM 902 C C . PHE A 1 109 ? 14.542 4.219 3.043 1.00 78.38 109 PHE A C 1
ATOM 904 O O . PHE A 1 109 ? 13.664 4.150 3.906 1.00 78.38 109 PHE A O 1
ATOM 911 N N . LEU A 1 110 ? 15.515 5.131 3.093 1.00 82.81 110 LEU A N 1
ATOM 912 C CA . LEU A 1 110 ? 15.608 6.134 4.153 1.00 82.81 110 LEU A CA 1
ATOM 913 C C . LEU A 1 110 ? 14.452 7.129 4.092 1.00 82.81 110 LEU A C 1
ATOM 915 O O . LEU A 1 110 ? 13.840 7.386 5.125 1.00 82.81 110 LEU A O 1
ATOM 919 N N . GLN A 1 111 ? 14.093 7.598 2.898 1.00 78.75 111 GLN A N 1
ATOM 920 C CA . GLN A 1 111 ? 12.952 8.486 2.687 1.00 78.75 111 GLN A CA 1
ATOM 921 C C . GLN A 1 111 ? 11.640 7.845 3.157 1.00 78.75 111 GLN A C 1
ATOM 923 O O . GLN A 1 111 ? 10.828 8.486 3.832 1.00 78.75 111 GLN A O 1
ATOM 928 N N . LEU A 1 112 ? 11.435 6.559 2.853 1.00 78.12 112 LEU A N 1
ATOM 929 C CA . LEU A 1 112 ? 10.279 5.813 3.341 1.00 78.12 112 LEU A CA 1
ATOM 930 C C . LEU A 1 112 ? 10.301 5.701 4.870 1.00 78.12 112 LEU A C 1
ATOM 932 O O . LEU A 1 112 ? 9.286 5.953 5.514 1.00 78.12 112 LEU A O 1
ATOM 936 N N . SER A 1 113 ? 11.447 5.354 5.461 1.00 82.94 113 SER A N 1
ATOM 937 C CA . SER A 1 113 ? 11.599 5.245 6.917 1.00 82.94 113 SER A CA 1
ATOM 938 C C . SER A 1 113 ? 11.324 6.569 7.630 1.00 82.94 113 SER A C 1
ATOM 940 O O . SER A 1 113 ? 10.660 6.582 8.667 1.00 82.94 113 SER A O 1
ATOM 942 N N . GLU A 1 114 ? 11.839 7.673 7.095 1.00 83.88 114 GLU A N 1
ATOM 943 C CA . GLU A 1 114 ? 11.624 9.020 7.617 1.00 83.88 114 GLU A CA 1
ATOM 944 C C . GLU A 1 114 ? 10.147 9.399 7.539 1.00 83.88 114 GLU A C 1
ATOM 946 O O . GLU A 1 114 ? 9.548 9.774 8.546 1.00 83.88 114 GLU A O 1
ATOM 951 N N . THR A 1 115 ? 9.518 9.191 6.383 1.00 79.38 115 THR A N 1
ATOM 952 C CA . THR A 1 115 ? 8.109 9.547 6.190 1.00 79.38 115 THR A CA 1
ATOM 953 C C . THR A 1 115 ? 7.166 8.676 7.024 1.00 79.38 115 THR A C 1
ATOM 955 O O . THR A 1 115 ? 6.161 9.177 7.524 1.00 79.38 115 THR A O 1
ATOM 958 N N . LEU A 1 116 ? 7.480 7.388 7.217 1.00 81.19 116 LEU A N 1
ATOM 959 C CA . LEU A 1 116 ? 6.724 6.498 8.110 1.00 81.19 116 LEU A CA 1
ATOM 960 C C . LEU A 1 116 ? 6.878 6.877 9.588 1.00 81.19 116 LEU A C 1
ATOM 962 O O . LEU A 1 116 ? 5.985 6.588 10.381 1.00 81.19 116 LEU A O 1
ATOM 966 N N . SER A 1 117 ? 8.001 7.495 9.958 1.00 82.88 117 SER A N 1
ATOM 967 C CA . SER A 1 117 ? 8.266 7.954 11.328 1.00 82.88 117 SER A CA 1
ATOM 968 C C . SER A 1 117 ? 7.766 9.380 11.586 1.00 82.88 117 SER A C 1
ATOM 970 O O . SER A 1 117 ? 7.701 9.804 12.739 1.00 82.88 117 SER A O 1
ATOM 972 N N . GLY A 1 118 ? 7.449 10.128 10.528 1.00 80.00 118 GLY A N 1
ATOM 973 C CA . GLY A 1 118 ? 6.999 11.512 10.594 1.00 80.00 118 GLY A CA 1
ATOM 974 C C . GLY A 1 118 ? 5.518 11.672 10.951 1.00 80.00 118 GLY A C 1
ATOM 975 O O . GLY A 1 118 ? 4.734 10.726 10.964 1.00 80.00 118 GLY A O 1
ATOM 976 N N . GLU A 1 119 ? 5.111 12.918 11.203 1.00 78.50 119 GLU A N 1
ATOM 977 C CA . GLU A 1 119 ? 3.731 13.260 11.588 1.00 78.50 119 GLU A CA 1
ATOM 978 C C . GLU A 1 119 ? 2.813 13.558 10.383 1.00 78.50 119 GLU A C 1
ATOM 980 O O . GLU A 1 119 ? 1.591 13.671 10.531 1.00 78.50 119 GLU A O 1
ATOM 985 N N . ASN A 1 120 ? 3.360 13.663 9.163 1.00 83.56 120 ASN A N 1
ATOM 986 C CA . ASN A 1 120 ? 2.566 13.979 7.976 1.00 83.56 120 ASN A CA 1
ATOM 987 C C . ASN A 1 120 ? 1.854 12.740 7.408 1.00 83.56 120 ASN A C 1
ATOM 989 O O . ASN A 1 120 ? 2.317 12.071 6.479 1.00 83.56 120 ASN A O 1
ATOM 993 N N . ALA A 1 121 ? 0.644 12.496 7.910 1.00 84.69 121 ALA A N 1
ATOM 994 C CA . ALA A 1 121 ? -0.221 11.424 7.428 1.00 84.69 121 ALA A CA 1
ATOM 995 C C . ALA A 1 121 ? -0.541 11.517 5.922 1.00 84.69 121 ALA A C 1
ATOM 997 O O . ALA A 1 121 ? -0.816 10.493 5.295 1.00 84.69 121 ALA A O 1
ATOM 998 N N . SER A 1 122 ? -0.542 12.707 5.311 1.00 87.19 122 SER A N 1
ATOM 999 C CA . SER A 1 122 ? -0.778 12.852 3.867 1.00 87.19 122 SER A CA 1
ATOM 1000 C C . SER A 1 122 ? 0.392 12.321 3.050 1.00 87.19 122 SER A C 1
ATOM 1002 O O . SER A 1 122 ? 0.155 11.523 2.143 1.00 87.19 122 SER A O 1
ATOM 1004 N N . ALA A 1 123 ? 1.620 12.694 3.411 1.00 84.19 123 ALA A N 1
ATOM 1005 C CA . ALA A 1 123 ? 2.835 12.198 2.769 1.00 84.19 123 ALA A CA 1
ATOM 1006 C C . ALA A 1 123 ? 2.990 10.686 2.949 1.00 84.19 123 ALA A C 1
ATOM 1008 O O . ALA A 1 123 ? 3.176 9.966 1.969 1.00 84.19 123 ALA A O 1
ATOM 1009 N N . MET A 1 124 ? 2.766 10.191 4.169 1.00 86.56 124 MET A N 1
ATOM 1010 C CA . MET A 1 124 ? 2.767 8.757 4.453 1.00 86.56 124 MET A CA 1
ATOM 1011 C C . MET A 1 124 ? 1.780 7.998 3.559 1.00 86.56 124 MET A C 1
ATOM 1013 O O . MET A 1 124 ? 2.126 6.983 2.964 1.00 86.56 124 MET A O 1
ATOM 1017 N N . ASN A 1 125 ? 0.550 8.498 3.421 1.00 87.06 125 ASN A N 1
ATOM 1018 C CA . ASN A 1 125 ? -0.457 7.850 2.583 1.00 87.06 125 ASN A CA 1
ATOM 1019 C C . ASN A 1 125 ? -0.097 7.859 1.090 1.00 87.06 125 ASN A C 1
ATOM 1021 O O . ASN A 1 125 ? -0.452 6.913 0.390 1.00 87.06 125 ASN A O 1
ATOM 1025 N N . VAL A 1 126 ? 0.565 8.910 0.598 1.00 87.44 126 VAL A N 1
ATOM 1026 C CA . VAL A 1 126 ? 1.006 8.986 -0.802 1.00 87.44 126 VAL A CA 1
ATOM 1027 C C . VAL A 1 126 ? 2.134 7.991 -1.070 1.00 87.44 126 VAL A C 1
ATOM 1029 O O . VAL A 1 126 ? 2.022 7.214 -2.015 1.00 87.44 126 VAL A O 1
ATOM 1032 N N . LEU A 1 127 ? 3.152 7.925 -0.208 1.00 84.31 127 LEU A N 1
ATOM 1033 C CA . LEU A 1 127 ? 4.238 6.949 -0.362 1.00 84.31 127 LEU A CA 1
ATOM 1034 C C . LEU A 1 127 ? 3.740 5.509 -0.210 1.00 84.31 127 LEU A C 1
ATOM 1036 O O . LEU A 1 127 ? 4.049 4.644 -1.025 1.00 84.31 127 LEU A O 1
ATOM 1040 N N . LEU A 1 128 ? 2.881 5.237 0.775 1.00 86.81 128 LEU A N 1
ATOM 1041 C CA . LEU A 1 128 ? 2.280 3.910 0.923 1.00 86.81 128 LEU A CA 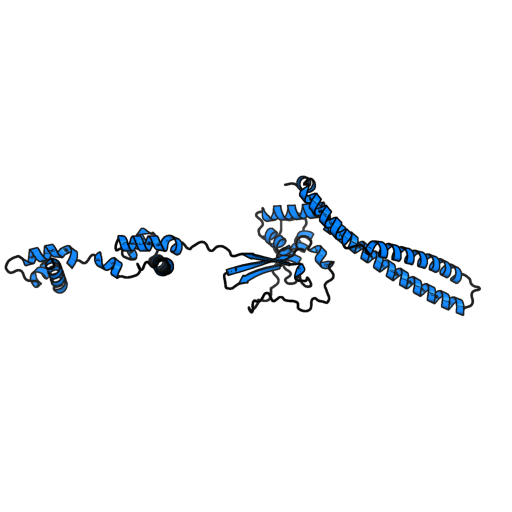1
ATOM 1042 C C . LEU A 1 128 ? 1.440 3.510 -0.296 1.00 86.81 128 LEU A C 1
ATOM 1044 O O . LEU A 1 128 ? 1.401 2.329 -0.631 1.00 86.81 128 LEU A O 1
ATOM 1048 N N . ALA A 1 129 ? 0.802 4.454 -0.994 1.00 87.69 129 ALA A N 1
ATOM 1049 C CA . ALA A 1 129 ? 0.044 4.157 -2.211 1.00 87.69 129 ALA A CA 1
ATOM 1050 C C . ALA A 1 129 ? 0.925 3.688 -3.383 1.00 87.69 129 ALA A C 1
ATOM 1052 O O . ALA A 1 129 ? 0.408 3.034 -4.294 1.00 87.69 129 ALA A O 1
ATOM 1053 N N . GLN A 1 130 ? 2.234 3.960 -3.340 1.00 85.44 130 GLN A N 1
ATOM 1054 C CA . GLN A 1 130 ? 3.199 3.373 -4.269 1.00 85.44 130 GLN A CA 1
ATOM 1055 C C . GLN A 1 130 ? 3.389 1.878 -4.011 1.00 85.44 130 GLN A C 1
ATOM 1057 O O . GLN A 1 130 ? 3.551 1.100 -4.944 1.00 85.44 130 GLN A O 1
ATOM 1062 N N . HIS A 1 131 ? 3.310 1.447 -2.753 1.00 85.94 131 HIS A N 1
ATOM 1063 C CA . HIS A 1 131 ? 3.503 0.051 -2.366 1.00 85.94 131 HIS A CA 1
ATOM 1064 C C . HIS A 1 131 ? 2.206 -0.742 -2.267 1.00 85.94 131 HIS A C 1
ATOM 1066 O O . HIS A 1 131 ? 2.239 -1.960 -2.392 1.00 85.94 131 HIS A O 1
ATOM 1072 N N . ILE A 1 132 ? 1.069 -0.096 -2.019 1.00 89.19 132 ILE A N 1
ATOM 1073 C CA . ILE A 1 132 ? -0.204 -0.762 -1.744 1.00 89.19 132 ILE A CA 1
ATOM 1074 C C . ILE A 1 132 ? -1.118 -0.637 -2.963 1.00 89.19 132 ILE A C 1
ATOM 1076 O O . ILE A 1 132 ? -1.540 0.460 -3.338 1.00 89.19 132 ILE A O 1
ATOM 1080 N N . ASP A 1 133 ? -1.479 -1.777 -3.551 1.00 87.56 133 ASP A N 1
ATOM 1081 C CA . ASP A 1 133 ? -2.516 -1.857 -4.585 1.00 87.56 133 ASP A CA 1
ATOM 1082 C C . ASP A 1 133 ? -3.901 -1.675 -3.957 1.00 87.56 133 ASP A C 1
ATOM 1084 O O . ASP A 1 133 ? -4.682 -0.802 -4.351 1.00 87.56 133 ASP A O 1
ATOM 1088 N N . GLY A 1 134 ? -4.167 -2.446 -2.901 1.00 86.94 134 GLY A N 1
ATOM 1089 C CA . GLY A 1 134 ? -5.444 -2.425 -2.210 1.00 86.94 134 GLY A CA 1
ATOM 1090 C C . GLY A 1 134 ? -5.405 -3.091 -0.842 1.00 86.94 134 GLY A C 1
ATOM 1091 O O . GLY A 1 134 ? -4.548 -3.924 -0.546 1.00 86.94 134 GLY A O 1
ATOM 1092 N N . ILE A 1 135 ? -6.373 -2.700 -0.019 1.00 88.38 135 ILE A N 1
ATOM 1093 C CA . ILE A 1 135 ? -6.685 -3.321 1.266 1.00 88.38 135 ILE A CA 1
ATOM 1094 C C . ILE A 1 135 ? -8.118 -3.818 1.148 1.00 88.38 135 ILE A C 1
ATOM 1096 O O . ILE A 1 135 ? -9.021 -3.019 0.890 1.00 88.38 135 ILE A O 1
ATOM 1100 N N . TYR A 1 136 ? -8.311 -5.122 1.301 1.00 87.88 136 TYR A N 1
ATOM 1101 C CA . TYR A 1 136 ? -9.614 -5.763 1.189 1.00 87.88 136 TYR A CA 1
ATOM 1102 C C . TYR A 1 136 ? -9.974 -6.383 2.529 1.00 87.88 136 TYR A C 1
ATOM 1104 O O . TYR A 1 136 ? -9.150 -7.073 3.121 1.00 87.88 136 TYR A O 1
ATOM 1112 N N . CYS A 1 137 ? -11.189 -6.130 2.994 1.00 85.56 137 CYS A N 1
ATOM 1113 C CA . CYS A 1 137 ? -11.724 -6.761 4.191 1.00 85.56 137 CYS A CA 1
ATOM 1114 C C . CYS A 1 137 ? -12.787 -7.763 3.757 1.00 85.56 137 CYS A C 1
ATOM 1116 O O . CYS A 1 137 ? -13.667 -7.393 2.977 1.00 85.56 137 CYS A O 1
ATOM 1118 N N . ASP A 1 138 ? -12.699 -8.995 4.243 1.00 83.81 138 ASP A N 1
ATOM 1119 C CA . ASP A 1 138 ? -13.746 -9.995 4.043 1.00 83.81 138 ASP A CA 1
ATOM 1120 C C . ASP A 1 138 ? -14.855 -9.876 5.112 1.00 83.81 138 ASP A C 1
ATOM 1122 O O . ASP A 1 138 ? -14.790 -9.046 6.029 1.00 83.81 138 ASP A O 1
ATOM 1126 N N . GLN A 1 139 ? -15.898 -10.703 4.992 1.00 81.38 139 GLN A N 1
ATOM 1127 C CA . GLN A 1 139 ? -16.999 -10.754 5.964 1.00 81.38 139 GLN A CA 1
ATOM 1128 C C . GLN A 1 139 ? -16.583 -11.330 7.327 1.00 81.38 139 GLN A C 1
ATOM 1130 O O . GLN A 1 139 ? -17.216 -11.025 8.339 1.00 81.38 139 GLN A O 1
ATOM 1135 N N . ASP A 1 140 ? -15.520 -12.133 7.366 1.00 80.25 140 ASP A N 1
ATOM 1136 C CA . ASP A 1 140 ? -15.012 -12.794 8.571 1.00 80.25 140 ASP A CA 1
ATOM 1137 C C . ASP A 1 140 ? -14.105 -11.871 9.415 1.00 80.25 140 ASP A C 1
ATOM 1139 O O . ASP A 1 140 ? -13.739 -12.183 10.561 1.00 80.25 140 ASP A O 1
ATOM 1143 N N . GLY A 1 141 ? -13.789 -10.689 8.880 1.00 79.50 141 GLY A N 1
ATOM 1144 C CA . GLY A 1 141 ? -12.948 -9.674 9.499 1.00 79.50 141 GLY A CA 1
ATOM 1145 C C . GLY A 1 141 ? -11.454 -9.879 9.251 1.00 79.50 141 GLY A C 1
ATOM 1146 O O . GLY A 1 141 ? -10.642 -9.287 9.969 1.00 79.50 141 GLY A O 1
ATOM 1147 N N . ASN A 1 142 ? -11.076 -10.704 8.274 1.00 86.38 142 ASN A N 1
ATOM 1148 C CA . ASN A 1 142 ? -9.709 -10.786 7.781 1.00 86.38 142 ASN A CA 1
ATOM 1149 C C . ASN A 1 142 ? -9.428 -9.639 6.812 1.00 86.38 142 ASN A C 1
ATOM 1151 O O . ASN A 1 142 ? -10.286 -9.176 6.056 1.00 86.38 142 ASN A O 1
ATOM 1155 N N . ILE A 1 143 ? -8.187 -9.170 6.858 1.00 88.81 143 ILE A N 1
ATOM 1156 C CA . ILE A 1 143 ? -7.679 -8.095 6.024 1.00 88.81 143 ILE A CA 1
ATOM 1157 C C . ILE A 1 143 ? -6.633 -8.687 5.090 1.00 88.81 143 ILE A C 1
ATOM 1159 O O . ILE A 1 143 ? -5.617 -9.219 5.537 1.00 88.81 143 ILE A O 1
ATOM 1163 N N . HIS A 1 144 ? -6.870 -8.539 3.791 1.00 89.62 144 HIS A N 1
ATOM 1164 C CA . HIS A 1 144 ? -5.937 -8.882 2.728 1.00 89.62 144 HIS A CA 1
ATOM 1165 C C . HIS A 1 144 ? -5.277 -7.593 2.237 1.00 89.62 144 HIS A C 1
ATOM 1167 O O . HIS A 1 144 ? -5.883 -6.782 1.526 1.00 89.62 144 HIS A O 1
ATOM 1173 N N . LEU A 1 145 ? -4.024 -7.389 2.631 1.00 90.38 145 LEU A N 1
ATOM 1174 C CA . LEU A 1 145 ? -3.194 -6.290 2.160 1.00 90.38 145 LEU A CA 1
ATOM 1175 C C . LEU A 1 145 ? -2.427 -6.744 0.919 1.00 90.38 145 LEU A C 1
ATOM 1177 O O . LEU A 1 145 ? -1.500 -7.548 1.016 1.00 90.38 145 LEU A O 1
ATOM 1181 N N . ARG A 1 146 ? -2.792 -6.210 -0.248 1.00 89.25 146 ARG A N 1
ATOM 1182 C CA . ARG A 1 146 ? -2.095 -6.488 -1.505 1.00 89.25 146 ARG A CA 1
ATOM 1183 C C . ARG A 1 146 ? -1.041 -5.418 -1.770 1.00 89.25 146 ARG A C 1
ATOM 1185 O O . ARG A 1 146 ? -1.379 -4.261 -2.028 1.00 89.25 146 ARG A O 1
ATOM 1192 N N . THR A 1 147 ? 0.229 -5.808 -1.724 1.00 90.06 147 THR A N 1
ATOM 1193 C CA . THR A 1 147 ? 1.378 -4.927 -1.973 1.00 90.06 147 THR A CA 1
ATOM 1194 C C . THR A 1 147 ? 2.041 -5.222 -3.314 1.00 90.06 147 THR A C 1
ATOM 1196 O O . THR A 1 147 ? 2.101 -6.370 -3.744 1.00 90.06 147 THR A O 1
ATOM 1199 N N . SER A 1 148 ? 2.528 -4.180 -3.984 1.00 87.25 148 SER A N 1
ATOM 1200 C CA . SER A 1 148 ? 3.310 -4.250 -5.214 1.00 87.25 148 SER A CA 1
ATOM 1201 C C . SER A 1 148 ? 4.800 -4.296 -4.892 1.00 87.25 148 SER A C 1
ATOM 1203 O O . SER A 1 148 ? 5.322 -3.455 -4.156 1.00 87.25 148 SER A O 1
ATOM 1205 N N . LYS A 1 149 ? 5.509 -5.243 -5.511 1.00 80.50 149 LYS A N 1
ATOM 1206 C CA . LYS A 1 149 ? 6.976 -5.352 -5.446 1.00 80.50 149 LYS A CA 1
ATOM 1207 C C . LYS A 1 149 ? 7.679 -4.164 -6.114 1.00 80.50 149 LYS A C 1
ATOM 1209 O O . LYS A 1 149 ? 8.849 -3.923 -5.844 1.00 80.50 149 LYS A O 1
ATOM 1214 N N . LEU A 1 150 ? 6.963 -3.416 -6.956 1.00 76.94 150 LEU A N 1
ATOM 1215 C CA . LEU A 1 150 ? 7.482 -2.281 -7.722 1.00 76.94 150 LEU A CA 1
ATOM 1216 C C . LEU A 1 150 ? 7.251 -0.932 -7.047 1.00 76.94 150 LEU A C 1
ATOM 1218 O O . LEU A 1 150 ? 7.646 0.085 -7.600 1.00 76.94 150 LEU A O 1
ATOM 1222 N N . GLY A 1 151 ? 6.645 -0.888 -5.858 1.00 72.81 151 GLY A N 1
ATOM 1223 C CA . GLY A 1 151 ? 6.334 0.391 -5.218 1.00 72.81 151 GLY A CA 1
ATOM 1224 C C . GLY A 1 151 ? 7.544 1.260 -4.887 1.00 72.81 151 GLY A C 1
ATOM 1225 O O . GLY A 1 151 ? 7.408 2.466 -4.758 1.00 72.81 151 GLY A O 1
ATOM 1226 N N . VAL A 1 152 ? 8.738 0.663 -4.806 1.00 66.56 152 VAL A N 1
ATOM 1227 C CA . VAL A 1 152 ? 9.991 1.410 -4.631 1.00 66.56 152 VAL A CA 1
ATOM 1228 C C . VAL A 1 152 ? 10.415 2.081 -5.938 1.00 66.56 152 VAL A C 1
ATOM 1230 O O . VAL A 1 152 ? 11.157 3.049 -5.888 1.00 66.56 152 VAL A O 1
ATOM 1233 N N . ILE A 1 153 ? 9.991 1.585 -7.107 1.00 68.44 153 ILE A N 1
ATOM 1234 C CA . ILE A 1 153 ? 10.346 2.134 -8.422 1.00 68.44 153 ILE A CA 1
ATOM 1235 C C . ILE A 1 153 ? 9.104 2.259 -9.307 1.00 68.44 153 ILE A C 1
ATOM 1237 O O . ILE A 1 153 ? 8.917 1.526 -10.278 1.00 68.44 153 ILE A O 1
ATOM 1241 N N . THR A 1 154 ? 8.257 3.231 -8.976 1.00 65.69 154 THR A N 1
ATOM 1242 C CA . THR A 1 154 ? 7.063 3.545 -9.771 1.00 65.69 154 THR A CA 1
ATOM 1243 C C . THR A 1 154 ? 7.408 3.997 -11.188 1.00 65.69 154 THR A C 1
ATOM 1245 O O . THR A 1 154 ? 6.686 3.657 -12.117 1.00 65.69 154 THR A O 1
ATOM 1248 N N . ASP A 1 155 ? 8.549 4.658 -11.384 1.00 64.69 155 ASP A N 1
ATOM 1249 C CA . ASP A 1 155 ? 8.987 5.162 -12.697 1.00 64.69 155 ASP A CA 1
ATOM 1250 C C . ASP A 1 155 ? 9.314 4.021 -13.680 1.00 64.69 155 ASP A C 1
ATOM 1252 O O . ASP A 1 155 ? 9.171 4.154 -14.892 1.00 64.69 155 ASP A O 1
ATOM 1256 N N . ALA A 1 156 ? 9.687 2.846 -13.162 1.00 61.97 156 ALA A N 1
ATOM 1257 C CA . ALA A 1 156 ? 9.967 1.669 -13.982 1.00 61.97 156 ALA A CA 1
ATOM 1258 C C . ALA A 1 156 ? 8.699 0.979 -14.502 1.00 61.97 156 ALA A C 1
ATOM 1260 O O . ALA A 1 156 ? 8.793 0.116 -15.375 1.00 61.97 156 ALA A O 1
ATOM 1261 N N . LEU A 1 157 ? 7.509 1.361 -14.022 1.00 64.81 157 LEU A N 1
ATOM 1262 C CA . LEU A 1 157 ? 6.240 0.822 -14.521 1.00 64.81 157 LEU A CA 1
ATOM 1263 C C . LEU A 1 157 ? 5.973 1.202 -15.980 1.00 64.81 157 LEU A C 1
ATOM 1265 O O . LEU A 1 157 ? 5.294 0.460 -16.688 1.00 64.81 157 LEU A O 1
ATOM 1269 N N . GLU A 1 158 ? 6.520 2.325 -16.446 1.00 60.78 158 GLU A N 1
ATOM 1270 C CA . GLU A 1 158 ? 6.440 2.731 -17.855 1.00 60.78 158 GLU A CA 1
ATOM 1271 C C . GLU A 1 158 ? 7.327 1.874 -18.768 1.00 60.78 158 GLU A C 1
ATOM 1273 O O . GLU A 1 158 ? 7.117 1.824 -19.979 1.00 60.78 158 GLU A O 1
ATOM 1278 N N . LEU A 1 159 ? 8.305 1.183 -18.181 1.00 56.56 159 LEU A N 1
ATOM 1279 C CA . LEU A 1 159 ? 9.386 0.492 -18.880 1.00 56.56 159 LEU A CA 1
ATOM 1280 C C . LEU A 1 159 ? 9.203 -1.025 -18.890 1.00 56.56 159 LEU A C 1
ATOM 1282 O O . LEU A 1 159 ? 9.857 -1.728 -19.664 1.00 56.56 159 LEU A O 1
ATOM 1286 N N . LEU A 1 160 ? 8.307 -1.540 -18.047 1.00 59.03 160 LEU A N 1
ATOM 1287 C CA . LEU A 1 160 ? 7.923 -2.938 -18.089 1.00 59.03 160 LEU A CA 1
ATOM 1288 C C . LEU A 1 160 ? 7.053 -3.194 -19.324 1.00 59.03 160 LEU A C 1
ATOM 1290 O O . LEU A 1 160 ? 6.098 -2.448 -19.564 1.00 59.03 160 LEU A O 1
ATOM 1294 N N . PRO A 1 161 ? 7.343 -4.254 -20.102 1.00 53.19 161 PRO A N 1
ATOM 1295 C CA . PRO A 1 161 ? 6.488 -4.644 -21.207 1.00 53.19 161 PRO A CA 1
ATOM 1296 C C . PRO A 1 161 ? 5.098 -4.938 -20.646 1.00 53.19 161 PRO A C 1
ATOM 1298 O O . PRO A 1 161 ? 4.893 -5.920 -19.930 1.00 53.19 161 PRO A O 1
ATOM 1301 N N . ARG A 1 162 ? 4.140 -4.054 -20.943 1.00 55.97 162 ARG A N 1
ATOM 1302 C CA . ARG A 1 162 ? 2.727 -4.269 -20.636 1.00 55.97 162 ARG A CA 1
ATOM 1303 C C . ARG A 1 162 ? 2.296 -5.457 -21.477 1.00 55.97 162 ARG A C 1
ATOM 1305 O O . ARG A 1 162 ? 2.090 -5.313 -22.678 1.00 55.97 162 ARG A O 1
ATOM 1312 N N . GLY A 1 163 ? 2.271 -6.639 -20.871 1.00 45.94 163 GLY A N 1
ATOM 1313 C CA . GLY A 1 163 ? 1.995 -7.865 -21.599 1.00 45.94 163 GLY A CA 1
ATOM 1314 C C . GLY A 1 163 ? 0.679 -7.745 -22.366 1.00 45.94 163 GLY A C 1
ATOM 1315 O O . GLY A 1 163 ? -0.353 -7.412 -21.786 1.00 45.94 163 GLY A O 1
ATOM 1316 N N . GLU A 1 164 ? 0.695 -8.093 -23.655 1.00 42.53 164 GLU A N 1
ATOM 1317 C CA . GLU A 1 164 ? -0.520 -8.315 -24.460 1.00 42.53 164 GLU A CA 1
ATOM 1318 C C . GLU A 1 164 ? -1.400 -9.437 -23.857 1.00 42.53 164 GLU A C 1
ATOM 1320 O O . GLU A 1 164 ? -2.572 -9.592 -24.191 1.00 42.53 164 GLU A O 1
ATOM 1325 N N . HIS A 1 165 ? -0.857 -10.178 -22.886 1.00 42.22 165 HIS A N 1
ATOM 1326 C CA . HIS A 1 165 ? -1.543 -11.153 -22.044 1.00 42.22 165 HIS A CA 1
ATOM 1327 C C . HIS A 1 165 ? -2.160 -10.579 -20.758 1.00 42.22 165 HIS A C 1
ATOM 1329 O O . HIS A 1 165 ? -2.540 -11.345 -19.881 1.00 42.22 165 HIS A O 1
ATOM 1335 N N . ALA A 1 166 ? -2.398 -9.266 -20.660 1.00 41.34 166 ALA A N 1
ATOM 1336 C CA . ALA A 1 166 ? -3.322 -8.709 -19.661 1.00 41.34 166 ALA A CA 1
ATOM 1337 C C . ALA A 1 166 ? -4.806 -9.080 -19.930 1.00 41.34 166 ALA A C 1
ATOM 1339 O O . ALA A 1 166 ? -5.730 -8.445 -19.413 1.00 41.34 166 ALA A O 1
ATOM 1340 N N . HIS A 1 167 ? -5.059 -10.115 -20.737 1.00 33.72 167 HIS A N 1
ATOM 1341 C CA . HIS A 1 167 ? -6.345 -10.783 -20.824 1.00 33.72 167 HIS A CA 1
ATOM 1342 C C . HIS A 1 167 ? -6.536 -11.679 -19.600 1.00 33.72 167 HIS A C 1
ATOM 1344 O O . HIS A 1 167 ? -6.051 -12.802 -19.546 1.00 33.72 167 HIS A O 1
ATOM 1350 N N . SER A 1 168 ? -7.281 -11.143 -18.632 1.00 43.16 168 SER A N 1
ATOM 1351 C CA . SER A 1 168 ? -8.075 -11.904 -17.665 1.00 43.16 168 SER A CA 1
ATOM 1352 C C . SER A 1 168 ? -7.384 -13.128 -17.055 1.00 43.16 168 SER A C 1
ATOM 1354 O O . SER A 1 168 ? -7.814 -14.260 -17.259 1.00 43.16 168 SER A O 1
ATOM 1356 N N . THR A 1 169 ? -6.358 -12.916 -16.247 1.00 35.72 169 THR A N 1
ATOM 1357 C CA . THR A 1 169 ? -5.976 -13.921 -15.254 1.00 35.72 169 THR A CA 1
ATOM 1358 C C . THR A 1 169 ? -6.280 -13.364 -13.879 1.00 35.72 169 THR A C 1
ATOM 1360 O O . THR A 1 169 ? -5.597 -12.476 -13.375 1.00 35.72 169 THR A O 1
ATOM 1363 N N . ASP A 1 170 ? -7.392 -13.858 -13.343 1.00 39.28 170 ASP A N 1
ATOM 1364 C CA . ASP A 1 170 ? -7.660 -14.009 -11.924 1.00 39.28 170 ASP A CA 1
ATOM 1365 C C . ASP A 1 170 ? -7.425 -12.781 -11.033 1.00 39.28 170 ASP A C 1
ATOM 1367 O O . ASP A 1 170 ? -6.566 -12.729 -10.159 1.00 39.28 170 ASP A O 1
ATOM 1371 N N . ARG A 1 171 ? -8.356 -11.825 -11.138 1.00 44.66 171 ARG A N 1
ATOM 1372 C CA . ARG A 1 171 ? -8.817 -11.079 -9.949 1.00 44.66 171 ARG A CA 1
ATOM 1373 C C . ARG A 1 171 ? -9.645 -11.959 -8.989 1.00 44.66 171 ARG A C 1
ATOM 1375 O O . ARG A 1 171 ? -10.144 -11.434 -7.991 1.00 44.66 171 ARG A O 1
ATOM 1382 N N . SER A 1 172 ? -9.792 -13.248 -9.287 1.00 38.69 172 SER A N 1
ATOM 1383 C CA . SER A 1 172 ? -10.375 -14.325 -8.482 1.00 38.69 172 SER A CA 1
ATOM 1384 C C . SER A 1 172 ? -9.342 -14.862 -7.487 1.00 38.69 172 SER A C 1
ATOM 1386 O O . SER A 1 172 ? -8.927 -16.013 -7.508 1.00 38.69 172 SER A O 1
ATOM 1388 N N . HIS A 1 173 ? -9.009 -14.034 -6.501 1.00 39.94 173 HIS A N 1
ATOM 1389 C CA . HIS A 1 173 ? -9.189 -14.614 -5.179 1.00 39.94 173 HIS A CA 1
ATOM 1390 C C . HIS A 1 173 ? -10.697 -14.731 -4.989 1.00 39.94 173 HIS A C 1
ATOM 1392 O O . HIS A 1 173 ? -11.420 -13.748 -5.159 1.00 39.94 173 HIS A O 1
ATOM 1398 N N . ASP A 1 174 ? -11.109 -15.971 -4.782 1.00 38.03 174 ASP A N 1
ATOM 1399 C CA . ASP A 1 174 ? -12.442 -16.553 -4.683 1.00 38.03 174 ASP A CA 1
ATOM 1400 C C . ASP A 1 174 ? -13.357 -15.802 -3.694 1.00 38.03 174 ASP A C 1
ATOM 1402 O O . ASP A 1 174 ? -13.664 -16.263 -2.601 1.00 38.03 174 ASP A O 1
ATOM 1406 N N . ILE A 1 175 ? -13.751 -14.580 -4.051 1.00 43.41 175 ILE A N 1
ATOM 1407 C CA . ILE A 1 175 ? -14.683 -13.755 -3.288 1.00 43.41 175 ILE A CA 1
ATOM 1408 C C . ILE A 1 175 ? -15.705 -13.228 -4.292 1.00 43.41 175 ILE A C 1
ATOM 1410 O O . ILE A 1 175 ? -15.489 -12.231 -4.982 1.00 43.41 175 ILE A O 1
ATOM 1414 N N . THR A 1 176 ? -16.828 -13.936 -4.388 1.00 40.81 176 THR A N 1
ATOM 1415 C CA . THR A 1 176 ? -18.051 -13.620 -5.150 1.00 40.81 176 THR A CA 1
ATOM 1416 C C . THR A 1 176 ? -18.772 -12.352 -4.663 1.00 40.81 176 THR A C 1
ATOM 1418 O O . THR A 1 176 ? -19.999 -12.269 -4.689 1.00 40.81 176 THR A O 1
ATOM 1421 N N . GLU A 1 177 ? -18.037 -11.344 -4.202 1.00 48.00 177 GLU A N 1
ATOM 1422 C CA . GLU A 1 177 ? -18.596 -10.112 -3.662 1.00 48.00 177 GLU A CA 1
ATOM 1423 C C . GLU A 1 177 ? -18.438 -8.964 -4.646 1.00 48.00 177 GLU A C 1
ATOM 1425 O O . GLU A 1 177 ? -17.405 -8.786 -5.293 1.00 48.00 177 GLU A O 1
ATOM 1430 N N . GLN A 1 178 ? -19.506 -8.178 -4.755 1.00 45.25 178 GLN A N 1
ATOM 1431 C CA . GLN A 1 178 ? -19.589 -6.964 -5.553 1.00 45.25 178 GLN A CA 1
ATOM 1432 C C . GLN A 1 178 ? -18.456 -6.003 -5.168 1.00 45.25 178 GLN A C 1
ATOM 1434 O O . GLN A 1 178 ? -18.576 -5.210 -4.235 1.00 45.25 178 GLN A O 1
ATOM 1439 N N . ARG A 1 179 ? -17.335 -6.061 -5.890 1.00 56.28 179 ARG A N 1
ATOM 1440 C CA . ARG A 1 179 ? -16.248 -5.095 -5.730 1.00 56.28 179 ARG A CA 1
ATOM 1441 C C . ARG A 1 179 ? -16.708 -3.755 -6.291 1.00 56.28 179 ARG A C 1
ATOM 1443 O O . ARG A 1 179 ? -16.956 -3.633 -7.488 1.00 56.28 179 ARG A O 1
ATOM 1450 N N . ALA A 1 180 ? -16.819 -2.754 -5.422 1.00 59.31 180 ALA A N 1
ATOM 1451 C CA . ALA A 1 180 ? -17.052 -1.379 -5.839 1.00 59.31 180 ALA A CA 1
ATOM 1452 C C . ALA A 1 180 ? -15.918 -0.915 -6.768 1.00 59.31 180 ALA A C 1
ATOM 1454 O O . ALA A 1 180 ? -14.741 -1.165 -6.491 1.00 59.31 180 ALA A O 1
ATOM 1455 N N . GLU A 1 181 ? -16.264 -0.238 -7.865 1.00 61.44 181 GLU A N 1
ATOM 1456 C CA . GLU A 1 181 ? -15.258 0.324 -8.763 1.00 61.44 181 GLU A CA 1
ATOM 1457 C C . GLU A 1 181 ? -14.431 1.394 -8.031 1.00 61.44 181 GLU A C 1
ATOM 1459 O O . GLU A 1 181 ? -14.996 2.301 -7.404 1.00 61.44 181 GLU A O 1
ATOM 1464 N N . PRO A 1 182 ? -13.090 1.312 -8.078 1.00 65.00 182 PRO A N 1
ATOM 1465 C CA . PRO A 1 182 ? -12.242 2.280 -7.405 1.00 65.00 182 PRO A CA 1
ATOM 1466 C C . PRO A 1 182 ? -12.378 3.658 -8.065 1.00 65.00 182 PRO A C 1
ATOM 1468 O O . PRO A 1 182 ? -12.073 3.846 -9.241 1.00 65.00 182 PRO A O 1
ATOM 1471 N N . ARG A 1 183 ? -12.816 4.653 -7.287 1.00 71.75 183 ARG A N 1
ATOM 1472 C CA . ARG A 1 183 ? -12.905 6.053 -7.721 1.00 71.75 183 ARG A CA 1
ATOM 1473 C C . ARG A 1 183 ? -11.555 6.755 -7.562 1.00 71.75 183 ARG A C 1
ATOM 1475 O O . ARG A 1 183 ? -10.909 6.621 -6.521 1.00 71.75 183 ARG A O 1
ATOM 1482 N N . ARG A 1 184 ? -11.178 7.577 -8.551 1.00 75.00 184 ARG A N 1
ATOM 1483 C CA . ARG A 1 184 ? -10.006 8.465 -8.461 1.00 75.00 184 ARG A CA 1
ATOM 1484 C C . ARG A 1 184 ? -10.116 9.362 -7.222 1.00 75.00 184 ARG A C 1
ATOM 1486 O O . ARG A 1 184 ? -11.150 9.999 -7.001 1.00 75.00 184 ARG A O 1
ATOM 1493 N N . ARG A 1 185 ? -9.060 9.388 -6.408 1.00 77.94 185 ARG A N 1
ATOM 1494 C CA . ARG A 1 185 ? -8.993 10.195 -5.179 1.00 77.94 185 ARG A CA 1
ATOM 1495 C C . ARG A 1 185 ? -8.554 11.629 -5.495 1.00 77.94 185 ARG A C 1
ATOM 1497 O O . ARG A 1 185 ? -7.994 11.897 -6.553 1.00 77.94 185 ARG A O 1
ATOM 1504 N N . THR A 1 186 ? -8.815 12.559 -4.582 1.00 83.00 186 THR A N 1
ATOM 1505 C CA . THR A 1 186 ? -8.286 13.928 -4.683 1.00 83.00 186 THR A CA 1
ATOM 1506 C C . THR A 1 186 ? -6.796 13.928 -4.339 1.00 83.00 186 THR A C 1
ATOM 1508 O O . THR A 1 186 ? -6.392 13.225 -3.407 1.00 83.00 186 THR A O 1
ATOM 1511 N N . ARG A 1 187 ? -5.994 14.723 -5.063 1.00 85.56 187 ARG A N 1
ATOM 1512 C CA . ARG A 1 187 ? -4.586 14.973 -4.713 1.00 85.56 187 ARG A CA 1
ATOM 1513 C C . ARG A 1 187 ? -4.496 15.511 -3.285 1.00 85.56 187 ARG A C 1
ATOM 1515 O O . ARG A 1 187 ? -5.368 16.265 -2.845 1.00 85.56 187 ARG A O 1
ATOM 1522 N N . ARG A 1 188 ? -3.460 15.107 -2.557 1.00 83.38 188 ARG A N 1
ATOM 1523 C CA . ARG A 1 188 ? -3.222 15.555 -1.185 1.00 83.38 188 ARG A CA 1
ATOM 1524 C C . ARG A 1 188 ? -2.240 16.710 -1.168 1.00 83.38 188 ARG A C 1
ATOM 1526 O O . ARG A 1 188 ? -1.348 16.788 -2.007 1.00 83.38 188 ARG A O 1
ATOM 1533 N N . ASN A 1 189 ? -2.402 17.583 -0.179 1.00 81.00 189 ASN A N 1
ATOM 1534 C CA . ASN A 1 189 ? -1.395 18.591 0.085 1.00 81.00 189 ASN A CA 1
ATOM 1535 C C . ASN A 1 189 ? -0.172 17.921 0.731 1.00 81.00 189 ASN A C 1
ATOM 1537 O O . ASN A 1 189 ? -0.303 17.303 1.790 1.00 81.00 189 ASN A O 1
ATOM 1541 N N . LEU A 1 190 ? 0.973 18.022 0.059 1.00 79.31 190 LEU A N 1
ATOM 1542 C CA . LEU A 1 190 ? 2.267 17.500 0.505 1.00 79.31 190 LEU A CA 1
ATOM 1543 C C . LEU A 1 190 ? 3.245 18.618 0.897 1.00 79.31 190 LEU A C 1
ATOM 1545 O O . LEU A 1 190 ? 4.414 18.324 1.141 1.00 79.31 190 LEU A O 1
ATOM 1549 N N . SER A 1 191 ? 2.773 19.873 0.946 1.00 65.25 191 SER A N 1
ATOM 1550 C CA . SER A 1 191 ? 3.602 21.037 1.259 1.00 65.25 191 SER A CA 1
ATOM 1551 C C . SER A 1 191 ? 4.400 20.805 2.545 1.00 65.25 191 SER A C 1
ATOM 1553 O O . SER A 1 191 ? 3.837 20.343 3.540 1.00 65.25 191 SER A O 1
ATOM 1555 N N . ASP A 1 192 ? 5.693 21.121 2.486 1.00 68.81 192 ASP A N 1
ATOM 1556 C CA . ASP A 1 192 ? 6.708 21.009 3.546 1.00 68.81 192 ASP A CA 1
ATOM 1557 C C . ASP A 1 192 ? 7.268 19.602 3.830 1.00 68.81 192 ASP A C 1
ATOM 1559 O O . ASP A 1 192 ? 8.079 19.453 4.739 1.00 68.81 192 ASP A O 1
ATOM 1563 N N . THR A 1 193 ? 6.874 18.552 3.093 1.00 74.88 193 THR A N 1
ATOM 1564 C CA . THR A 1 193 ? 7.453 17.193 3.282 1.00 74.88 193 THR A CA 1
ATOM 1565 C C . THR A 1 193 ? 8.418 16.764 2.187 1.00 74.88 193 THR A C 1
ATOM 1567 O O . THR A 1 193 ? 9.284 15.931 2.430 1.00 74.88 193 THR A O 1
ATOM 1570 N N . PHE A 1 194 ? 8.284 17.328 0.992 1.00 73.94 194 PHE A N 1
ATOM 1571 C CA . PHE A 1 194 ? 9.210 17.100 -0.108 1.00 73.94 194 PHE A CA 1
ATOM 1572 C C . PHE A 1 194 ? 9.838 18.439 -0.479 1.00 73.94 194 PHE A C 1
ATOM 1574 O O . PHE A 1 194 ? 9.134 19.444 -0.555 1.00 73.94 194 PHE A O 1
ATOM 1581 N N . GLU A 1 195 ? 11.153 18.447 -0.685 1.00 74.69 195 GLU A N 1
ATOM 1582 C CA . GLU A 1 195 ? 11.886 19.631 -1.155 1.00 74.69 195 GLU A CA 1
ATOM 1583 C C . GLU A 1 195 ? 11.650 19.891 -2.653 1.00 74.69 195 GLU A C 1
ATOM 1585 O O . GLU A 1 195 ? 11.813 21.015 -3.122 1.00 74.69 195 GLU A O 1
ATOM 1590 N N . ASP A 1 196 ? 11.252 18.848 -3.389 1.00 80.56 196 ASP A N 1
ATOM 1591 C CA . ASP A 1 196 ? 10.986 18.864 -4.826 1.00 80.56 196 ASP A CA 1
ATOM 1592 C C . ASP A 1 196 ? 9.472 18.807 -5.105 1.00 80.56 196 ASP A C 1
ATOM 1594 O O . ASP A 1 196 ? 8.800 17.794 -4.863 1.00 80.56 196 ASP A O 1
ATOM 1598 N N . ASP A 1 197 ? 8.943 19.914 -5.630 1.00 79.44 197 ASP A N 1
ATOM 1599 C CA . ASP A 1 197 ? 7.536 20.068 -6.000 1.00 79.44 197 ASP A CA 1
ATOM 1600 C C . ASP A 1 197 ? 7.131 19.159 -7.175 1.00 79.44 197 ASP A C 1
ATOM 1602 O O . ASP A 1 197 ? 6.011 18.637 -7.189 1.00 79.44 197 ASP A O 1
ATOM 1606 N N . ASP A 1 198 ? 8.023 18.920 -8.141 1.00 79.62 198 ASP A N 1
ATOM 1607 C CA . ASP A 1 198 ? 7.737 18.074 -9.305 1.00 79.62 198 ASP A CA 1
ATOM 1608 C C . ASP A 1 198 ? 7.619 16.608 -8.876 1.00 79.62 198 ASP A C 1
ATOM 1610 O O . ASP A 1 198 ? 6.679 15.900 -9.269 1.00 79.62 198 ASP A O 1
ATOM 1614 N N . LEU A 1 199 ? 8.509 16.169 -7.981 1.00 78.19 199 LEU A N 1
ATOM 1615 C CA . LEU A 1 199 ? 8.416 14.860 -7.340 1.00 78.19 199 LEU A CA 1
ATOM 1616 C C . LEU A 1 199 ? 7.100 14.727 -6.560 1.00 78.19 199 LEU A C 1
ATOM 1618 O O . LEU A 1 199 ? 6.375 13.744 -6.728 1.00 78.19 199 LEU A O 1
ATOM 1622 N N . ALA A 1 200 ? 6.739 15.725 -5.751 1.00 80.19 200 ALA A N 1
ATOM 1623 C CA . ALA A 1 200 ? 5.502 15.710 -4.969 1.00 80.19 200 ALA A CA 1
ATOM 1624 C C . ALA A 1 200 ? 4.236 15.626 -5.846 1.0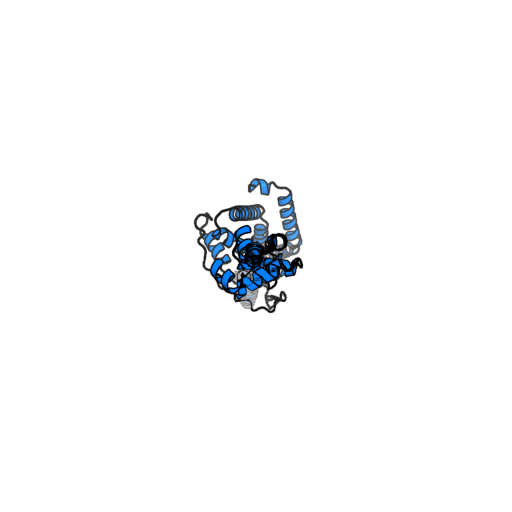0 80.19 200 ALA A C 1
ATOM 1626 O O . ALA A 1 200 ? 3.252 14.971 -5.470 1.00 80.19 200 ALA A O 1
ATOM 1627 N N . ILE A 1 201 ? 4.243 16.268 -7.019 1.00 83.94 201 ILE A N 1
ATOM 1628 C CA . ILE A 1 201 ? 3.156 16.190 -8.004 1.00 83.94 201 ILE A CA 1
ATOM 1629 C C . ILE A 1 201 ? 3.092 14.791 -8.624 1.00 83.94 201 ILE A C 1
ATOM 1631 O O . ILE A 1 201 ? 2.010 14.198 -8.642 1.00 83.94 201 ILE A O 1
ATOM 1635 N N . SER A 1 202 ? 4.227 14.249 -9.073 1.00 83.19 202 SER A N 1
ATOM 1636 C CA . SER A 1 202 ? 4.315 12.910 -9.673 1.00 83.19 202 SER A CA 1
ATOM 1637 C C . SER A 1 202 ? 3.817 11.821 -8.715 1.00 83.19 202 SER A C 1
ATOM 1639 O O . SER A 1 202 ? 2.932 11.028 -9.054 1.00 83.19 202 SER A O 1
ATOM 1641 N N . LEU A 1 203 ? 4.287 11.851 -7.463 1.00 83.25 203 LEU A N 1
ATOM 1642 C CA . LEU A 1 203 ? 3.864 10.928 -6.408 1.00 83.25 203 LEU A CA 1
ATOM 1643 C C . LEU A 1 203 ? 2.354 11.000 -6.154 1.00 83.25 203 LEU A C 1
ATOM 1645 O O . LEU A 1 203 ? 1.684 9.974 -6.013 1.00 83.25 203 LEU A O 1
ATOM 1649 N N . ASN A 1 204 ? 1.797 12.213 -6.116 1.00 87.56 204 ASN A N 1
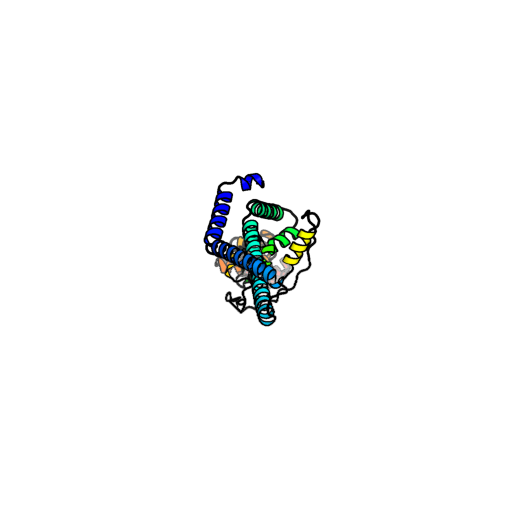ATOM 1650 C CA . ASN A 1 204 ? 0.358 12.412 -5.979 1.00 87.56 204 ASN A CA 1
ATOM 1651 C C . ASN A 1 204 ? -0.415 11.816 -7.150 1.00 87.56 204 ASN A C 1
ATOM 1653 O O . ASN A 1 204 ? -1.427 11.151 -6.927 1.00 87.56 204 ASN A O 1
ATOM 1657 N N . ASP A 1 205 ? 0.026 12.081 -8.378 1.00 86.94 205 ASP A N 1
ATOM 1658 C CA . ASP A 1 205 ? -0.646 11.605 -9.583 1.00 86.94 205 ASP A CA 1
ATOM 1659 C C . ASP A 1 205 ? -0.678 10.090 -9.657 1.00 86.94 205 ASP A C 1
ATOM 1661 O O . ASP A 1 205 ? -1.744 9.519 -9.911 1.00 86.94 205 ASP A O 1
ATOM 1665 N N . PHE A 1 206 ? 0.439 9.455 -9.311 1.00 86.25 206 PHE A N 1
ATOM 1666 C CA . PHE A 1 206 ? 0.508 8.016 -9.149 1.00 86.25 206 PHE A CA 1
ATOM 1667 C C . PHE A 1 206 ? -0.462 7.518 -8.066 1.00 86.25 206 PHE A C 1
ATOM 1669 O O . PHE A 1 206 ? -1.271 6.622 -8.304 1.00 86.25 206 PHE A O 1
ATOM 1676 N N . ALA A 1 207 ? -0.434 8.121 -6.874 1.00 86.38 207 ALA A N 1
ATOM 1677 C CA . ALA A 1 207 ? -1.220 7.671 -5.725 1.00 86.38 207 ALA A CA 1
ATOM 1678 C C . ALA A 1 207 ? -2.740 7.776 -5.930 1.00 86.38 207 ALA A C 1
ATOM 1680 O O . ALA A 1 207 ? -3.503 6.987 -5.359 1.00 86.38 207 ALA A O 1
ATOM 1681 N N . VAL A 1 208 ? -3.208 8.758 -6.706 1.00 87.00 208 VAL A N 1
ATOM 1682 C CA . VAL A 1 208 ? -4.645 8.940 -6.959 1.00 87.00 208 VAL A CA 1
ATOM 1683 C C . VAL A 1 208 ? -5.173 8.096 -8.113 1.00 87.00 208 VAL A C 1
ATOM 1685 O O . VAL A 1 208 ? -6.395 7.962 -8.222 1.00 87.00 208 VAL A O 1
ATOM 1688 N N . ASP A 1 209 ? -4.300 7.557 -8.966 1.00 84.62 209 ASP A N 1
ATOM 1689 C CA . ASP A 1 209 ? -4.688 6.780 -10.138 1.00 84.62 209 ASP A CA 1
ATOM 1690 C C . ASP A 1 209 ? -5.221 5.379 -9.736 1.00 84.62 209 ASP A C 1
ATOM 1692 O O . ASP A 1 209 ? -4.500 4.554 -9.157 1.00 84.62 209 ASP A O 1
ATOM 1696 N N . PRO A 1 210 ? -6.505 5.066 -10.018 1.00 81.50 210 PRO A N 1
ATOM 1697 C CA . PRO A 1 210 ? -7.072 3.745 -9.748 1.00 81.50 210 PRO A CA 1
ATOM 1698 C C . PRO A 1 210 ? -6.483 2.645 -10.645 1.00 81.50 210 PRO A C 1
ATOM 1700 O O . PRO A 1 210 ? -6.592 1.467 -10.308 1.00 81.50 210 PRO A O 1
ATOM 1703 N N . THR A 1 211 ? -5.864 3.017 -11.767 1.00 82.25 211 THR A N 1
ATOM 1704 C CA . THR A 1 211 ? -5.253 2.121 -12.756 1.00 82.25 211 THR A CA 1
ATOM 1705 C C . THR A 1 211 ? -3.725 2.087 -12.689 1.00 82.25 211 THR A C 1
ATOM 1707 O O . THR A 1 211 ? -3.095 1.486 -13.553 1.00 82.25 211 THR A O 1
ATOM 1710 N N . ARG A 1 212 ? -3.124 2.627 -11.620 1.00 83.31 212 ARG A N 1
ATOM 1711 C CA . ARG A 1 212 ? -1.665 2.790 -11.462 1.00 83.31 212 ARG A CA 1
ATOM 1712 C C . ARG A 1 212 ? -0.822 1.513 -11.589 1.00 83.31 212 ARG A C 1
ATOM 1714 O O . ARG A 1 212 ? 0.365 1.585 -11.875 1.00 83.31 212 ARG A O 1
ATOM 1721 N N . PHE A 1 213 ? -1.430 0.341 -11.405 1.00 84.12 213 PHE A N 1
ATOM 1722 C CA . PHE A 1 213 ? -0.781 -0.967 -11.577 1.00 84.12 213 PHE A CA 1
ATOM 1723 C C . PHE A 1 213 ? -1.378 -1.807 -12.719 1.00 84.12 213 PHE A C 1
ATOM 1725 O O . PHE A 1 213 ? -1.186 -3.023 -12.778 1.00 84.12 213 PHE A O 1
ATOM 1732 N N . GLN A 1 214 ? -2.157 -1.194 -13.611 1.00 81.19 214 GLN A N 1
ATOM 1733 C CA . GLN A 1 214 ? -2.797 -1.897 -14.716 1.00 81.19 214 GLN A CA 1
ATOM 1734 C C . GLN A 1 214 ? -1.749 -2.471 -15.680 1.00 81.19 214 GLN A C 1
ATOM 1736 O O . GLN A 1 214 ? -0.816 -1.787 -16.089 1.00 81.19 214 GLN A O 1
ATOM 1741 N N . GLY A 1 215 ? -1.937 -3.734 -16.072 1.00 74.19 215 GLY A N 1
ATOM 1742 C CA . GLY A 1 215 ? -1.033 -4.447 -16.978 1.00 74.19 215 GLY A CA 1
ATOM 1743 C C . GLY A 1 215 ? 0.067 -5.248 -16.279 1.00 74.19 215 GLY A C 1
ATOM 1744 O O . GLY A 1 215 ? 0.764 -6.000 -16.953 1.00 74.19 215 GLY A O 1
ATOM 1745 N N . LEU A 1 216 ? 0.198 -5.145 -14.951 1.00 79.75 216 LEU A N 1
ATOM 1746 C CA . LEU A 1 216 ? 1.065 -6.029 -14.174 1.00 79.75 216 LEU A CA 1
ATOM 1747 C C . LEU A 1 216 ? 0.385 -7.374 -13.904 1.00 79.75 216 LEU A C 1
ATOM 1749 O O . LEU A 1 216 ? -0.782 -7.422 -13.501 1.00 79.75 216 LEU A O 1
ATOM 1753 N N . GLY A 1 217 ? 1.139 -8.459 -14.074 1.00 77.12 217 GLY A N 1
ATOM 1754 C CA . GLY A 1 217 ? 0.720 -9.796 -13.671 1.00 77.12 217 GLY A CA 1
ATOM 1755 C C . GLY A 1 217 ? 0.723 -9.992 -12.150 1.00 77.12 217 GLY A C 1
ATOM 1756 O O . GLY A 1 217 ? 1.263 -9.186 -11.386 1.00 77.12 217 GLY A O 1
ATOM 1757 N N . VAL A 1 218 ? 0.086 -11.071 -11.692 1.00 81.00 218 VAL A N 1
ATOM 1758 C CA . VAL A 1 218 ? -0.062 -11.404 -10.262 1.00 81.00 218 VAL A CA 1
ATOM 1759 C C . VAL A 1 218 ? 1.280 -11.626 -9.559 1.00 81.00 218 VAL A C 1
ATOM 1761 O O . VAL A 1 218 ? 1.395 -11.366 -8.365 1.00 81.00 218 VAL A O 1
ATOM 1764 N N . GLU A 1 219 ? 2.313 -12.021 -10.301 1.00 81.06 219 GLU A N 1
ATOM 1765 C CA . GLU A 1 219 ? 3.677 -12.244 -9.822 1.00 81.06 219 GLU A CA 1
ATOM 1766 C C . GLU A 1 219 ? 4.333 -10.989 -9.231 1.00 81.06 219 GLU A C 1
ATOM 1768 O O . GLU A 1 219 ? 5.249 -11.097 -8.408 1.00 81.06 219 GLU A O 1
ATOM 1773 N N . TRP A 1 220 ? 3.843 -9.802 -9.596 1.00 83.25 220 TRP A N 1
ATOM 1774 C CA . TRP A 1 220 ? 4.324 -8.522 -9.076 1.00 83.25 220 TRP A CA 1
ATOM 1775 C C . TRP A 1 220 ? 3.710 -8.135 -7.737 1.00 83.25 220 TRP A C 1
ATOM 1777 O O . TRP A 1 220 ? 4.118 -7.132 -7.149 1.00 83.25 220 TRP A O 1
ATOM 1787 N N . PHE A 1 221 ? 2.770 -8.929 -7.227 1.00 88.06 221 PHE A N 1
ATOM 1788 C CA . PHE A 1 221 ? 2.065 -8.635 -5.992 1.00 88.06 221 PHE A CA 1
ATOM 1789 C C . PHE A 1 221 ? 2.316 -9.695 -4.927 1.00 88.06 221 PHE A C 1
ATOM 1791 O O . PHE A 1 221 ? 2.490 -10.875 -5.219 1.00 88.06 221 PHE A O 1
ATOM 1798 N N . ASN A 1 222 ? 2.296 -9.254 -3.676 1.00 89.50 222 ASN A N 1
ATOM 1799 C CA . ASN A 1 222 ? 2.215 -10.116 -2.506 1.00 89.50 222 ASN A CA 1
ATOM 1800 C C . ASN A 1 222 ? 0.914 -9.799 -1.764 1.00 89.50 222 ASN A C 1
ATOM 1802 O O . ASN A 1 222 ? 0.531 -8.633 -1.658 1.00 89.50 222 ASN A O 1
ATOM 1806 N N . VAL A 1 223 ? 0.247 -10.824 -1.238 1.00 91.06 223 VAL A N 1
ATOM 1807 C CA . VAL A 1 223 ? -0.929 -10.661 -0.377 1.00 91.06 223 VAL A CA 1
ATOM 1808 C C . VAL A 1 223 ? -0.538 -11.067 1.033 1.00 91.06 223 VAL A C 1
ATOM 1810 O O . VAL A 1 223 ? -0.146 -12.208 1.268 1.00 91.06 223 VAL A O 1
ATOM 1813 N N . THR A 1 224 ? -0.624 -10.119 1.959 1.00 91.19 224 THR A N 1
ATOM 1814 C CA . THR A 1 224 ? -0.441 -10.372 3.386 1.00 91.19 224 THR A CA 1
ATOM 1815 C C . THR A 1 224 ? -1.808 -10.425 4.038 1.00 91.19 224 THR A C 1
ATOM 1817 O O . THR A 1 224 ? -2.558 -9.448 3.989 1.00 91.19 224 THR A O 1
ATOM 1820 N N . GLU A 1 225 ? -2.116 -11.554 4.662 1.00 91.06 225 GLU A N 1
ATOM 1821 C CA . GLU A 1 225 ? -3.367 -11.763 5.380 1.00 91.06 225 GLU A CA 1
ATOM 1822 C C . GLU A 1 225 ? -3.136 -11.590 6.873 1.00 91.06 225 GLU A C 1
ATOM 1824 O O . GLU A 1 225 ? -2.216 -12.172 7.452 1.00 91.06 225 GLU A O 1
ATOM 1829 N N . PHE A 1 226 ? -3.963 -10.771 7.507 1.00 88.44 226 PHE A N 1
ATOM 1830 C CA . PHE A 1 226 ? -3.955 -10.632 8.952 1.00 88.44 226 PHE A CA 1
ATOM 1831 C C . PHE A 1 226 ? -5.340 -10.272 9.462 1.00 88.44 226 PHE A C 1
ATOM 1833 O O . PHE A 1 226 ? -6.163 -9.682 8.766 1.00 88.44 226 PHE A O 1
ATOM 1840 N N . ARG A 1 227 ? -5.585 -10.606 10.724 1.00 85.12 227 ARG A N 1
ATOM 1841 C CA . ARG A 1 227 ? -6.795 -10.219 11.437 1.00 85.12 227 ARG A CA 1
ATOM 1842 C C . ARG A 1 227 ? -6.407 -9.215 12.503 1.00 85.12 227 ARG A C 1
ATOM 1844 O O . ARG A 1 227 ? -5.528 -9.503 13.315 1.00 85.12 227 ARG A O 1
ATOM 1851 N N . ILE A 1 228 ? -7.046 -8.045 12.509 1.00 77.44 228 ILE A N 1
ATOM 1852 C CA . ILE A 1 228 ? -6.886 -7.123 13.635 1.00 77.44 228 ILE A CA 1
ATOM 1853 C C . ILE A 1 228 ? -7.481 -7.831 14.855 1.00 77.44 228 ILE A C 1
ATOM 1855 O O . ILE A 1 228 ? -8.663 -8.187 14.817 1.00 77.44 228 ILE A O 1
ATOM 1859 N N . PRO A 1 229 ? -6.692 -8.087 15.912 1.00 72.31 229 PRO A N 1
ATOM 1860 C CA . PRO A 1 229 ? -7.220 -8.716 17.108 1.00 72.31 229 PRO A CA 1
ATOM 1861 C C . PRO A 1 229 ? -8.316 -7.814 17.673 1.00 72.31 229 PRO A C 1
ATOM 1863 O O . PRO A 1 229 ? -8.073 -6.652 17.996 1.00 72.31 229 PRO A O 1
ATOM 1866 N 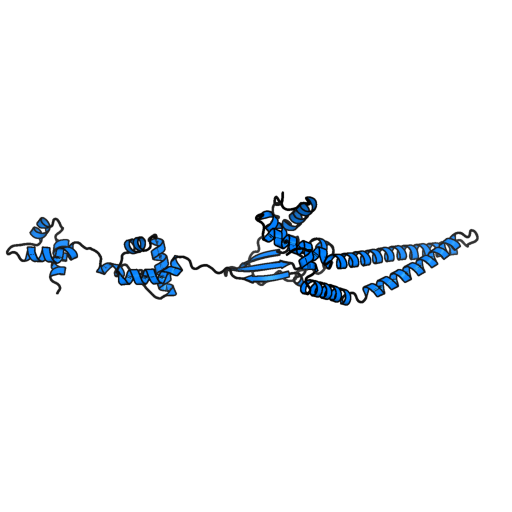N . SER A 1 230 ? -9.540 -8.334 17.762 1.00 72.31 230 SER A N 1
ATOM 1867 C CA . SER A 1 230 ? -10.611 -7.625 18.447 1.00 72.31 230 SER A CA 1
ATOM 1868 C C . SER A 1 230 ? -10.268 -7.604 19.930 1.00 72.31 230 SER A C 1
ATOM 1870 O O . SER A 1 230 ? -10.261 -8.658 20.575 1.00 72.31 230 SER A O 1
ATOM 1872 N N . GLU A 1 231 ? -9.971 -6.428 20.476 1.00 78.12 231 GLU A N 1
ATOM 1873 C CA . GLU A 1 231 ? -9.906 -6.285 21.925 1.00 78.12 231 GLU A CA 1
ATOM 1874 C C . GLU A 1 231 ? -11.264 -6.697 22.508 1.00 78.12 231 GLU A C 1
ATOM 1876 O O . GLU A 1 231 ? -12.302 -6.229 22.020 1.00 78.12 231 GLU A O 1
ATOM 1881 N N . PRO A 1 232 ? -11.293 -7.589 23.515 1.00 79.31 232 PRO A N 1
ATOM 1882 C CA . PRO A 1 232 ? -12.543 -7.976 24.135 1.00 79.31 232 PRO A CA 1
ATOM 1883 C C . PRO A 1 232 ? -13.201 -6.720 24.694 1.00 79.31 232 PRO A C 1
ATOM 1885 O O . PRO A 1 232 ? -12.603 -5.932 25.434 1.00 79.31 232 PRO A O 1
ATOM 1888 N N . THR A 1 233 ? -14.454 -6.516 24.314 1.00 85.50 233 THR A N 1
ATOM 1889 C CA . THR A 1 233 ? -15.233 -5.385 24.799 1.00 85.50 233 THR A CA 1
ATOM 1890 C C . THR A 1 233 ? -15.327 -5.455 26.322 1.00 85.50 233 THR A C 1
ATOM 1892 O O . THR A 1 233 ? -15.340 -6.537 26.907 1.00 85.50 233 THR A O 1
ATOM 1895 N N . TRP A 1 234 ? -15.461 -4.309 27.001 1.00 89.44 234 TRP A N 1
ATOM 1896 C CA . TRP A 1 234 ? -15.538 -4.270 28.473 1.00 89.44 234 TRP A CA 1
ATOM 1897 C C . TRP A 1 234 ? -16.537 -5.291 29.050 1.00 89.44 234 TRP A C 1
ATOM 1899 O O . TRP A 1 234 ? -16.273 -5.904 30.085 1.00 89.44 234 TRP A O 1
ATOM 1909 N N . ARG A 1 235 ? -17.668 -5.489 28.355 1.00 88.81 235 ARG A N 1
ATOM 1910 C CA . ARG A 1 235 ? -18.721 -6.447 28.721 1.00 88.81 235 ARG A CA 1
ATOM 1911 C C . ARG A 1 235 ? -18.253 -7.902 28.675 1.00 88.81 235 ARG A C 1
ATOM 1913 O O . ARG A 1 235 ? -18.691 -8.665 29.520 1.00 88.81 235 ARG A O 1
ATOM 1920 N N . GLU A 1 236 ? -17.390 -8.269 27.732 1.00 87.44 236 GLU A N 1
ATOM 1921 C CA . GLU A 1 236 ? -16.861 -9.627 27.584 1.00 87.44 236 GLU A CA 1
ATOM 1922 C C . GLU A 1 236 ? -15.831 -9.904 28.674 1.00 87.44 236 GLU A C 1
ATOM 1924 O O . GLU A 1 236 ? -15.904 -10.929 29.341 1.00 87.44 236 GLU A O 1
ATOM 1929 N N . THR A 1 237 ? -14.945 -8.941 28.935 1.00 90.81 237 THR A N 1
ATOM 1930 C CA . THR A 1 237 ? -13.899 -9.067 29.959 1.00 90.81 237 THR A CA 1
ATOM 1931 C C . THR A 1 237 ? -14.469 -9.214 31.373 1.00 90.81 237 THR A C 1
ATOM 1933 O O . THR A 1 237 ? -13.922 -9.953 32.183 1.00 90.81 237 THR A O 1
ATOM 1936 N N . HIS A 1 238 ? -15.580 -8.534 31.683 1.00 92.19 238 HIS A N 1
ATOM 1937 C CA . HIS A 1 238 ? -16.169 -8.521 33.031 1.00 92.19 238 HIS A CA 1
ATOM 1938 C C . HIS A 1 238 ? -17.416 -9.411 33.166 1.00 92.19 238 HIS A C 1
ATOM 1940 O O . HIS A 1 238 ? -18.016 -9.457 34.242 1.00 92.19 238 HIS A O 1
ATOM 1946 N N . ALA A 1 239 ? -17.815 -10.124 32.105 1.00 92.00 239 ALA A N 1
ATOM 1947 C CA . ALA A 1 239 ? -19.035 -10.934 32.054 1.00 92.00 239 ALA A CA 1
ATOM 1948 C C . ALA A 1 239 ? -19.150 -11.899 33.245 1.00 92.00 239 ALA A C 1
ATOM 1950 O O . ALA A 1 239 ? -20.142 -11.880 33.980 1.00 92.00 239 ALA A O 1
ATOM 1951 N N . GLN A 1 240 ? -18.105 -12.700 33.469 1.00 92.56 240 GLN A N 1
ATOM 1952 C CA . GLN A 1 240 ? -18.053 -13.683 34.549 1.00 92.56 240 GLN A CA 1
ATOM 1953 C C . GLN A 1 240 ? -18.127 -13.022 35.933 1.00 92.56 240 GLN A C 1
ATOM 1955 O O . GLN A 1 240 ? -18.976 -13.388 36.745 1.00 92.56 240 GLN A O 1
ATOM 1960 N N . GLN A 1 241 ? -17.302 -11.999 36.179 1.00 93.12 241 GLN A N 1
ATOM 1961 C CA . GLN A 1 241 ? -17.240 -11.302 37.467 1.00 93.12 241 GLN A CA 1
ATOM 1962 C C . GLN A 1 241 ? -18.588 -10.673 37.849 1.00 93.12 241 GLN A C 1
ATOM 1964 O O . GLN A 1 241 ? -19.008 -10.737 39.005 1.00 93.12 241 GLN A O 1
ATOM 1969 N N . ILE A 1 242 ? -19.294 -10.085 36.878 1.00 92.88 242 ILE A N 1
ATOM 1970 C CA . ILE A 1 242 ? -20.619 -9.490 37.093 1.00 92.88 242 ILE A CA 1
ATOM 1971 C C . ILE A 1 242 ? -21.641 -10.572 37.453 1.00 92.88 242 ILE A C 1
ATOM 1973 O O . ILE A 1 242 ? -22.454 -10.375 38.361 1.00 92.88 242 ILE A O 1
ATOM 1977 N N . ALA A 1 243 ? -21.613 -11.710 36.756 1.00 91.81 243 ALA A N 1
ATOM 1978 C CA . ALA A 1 243 ? -22.536 -12.810 37.004 1.00 91.81 243 ALA A CA 1
ATOM 1979 C C . ALA A 1 243 ? -22.325 -13.430 38.393 1.00 91.81 243 ALA A C 1
ATOM 1981 O O . ALA A 1 243 ? -23.293 -13.610 39.135 1.00 91.81 243 ALA A O 1
ATOM 1982 N N . GLU A 1 244 ? -21.072 -13.680 38.774 1.00 91.94 244 GLU A N 1
ATOM 1983 C CA . GLU A 1 244 ? -20.703 -14.201 40.093 1.00 91.94 244 GLU A CA 1
ATOM 1984 C C . GLU A 1 244 ? -21.082 -13.226 41.209 1.00 91.94 244 GLU A C 1
ATOM 1986 O O . GLU A 1 244 ? -21.780 -13.611 42.148 1.00 91.94 244 GLU A O 1
ATOM 1991 N N . TRP A 1 245 ? -20.715 -11.947 41.079 1.00 92.94 245 TRP A N 1
ATOM 1992 C CA . TRP A 1 245 ? -21.056 -10.932 42.075 1.00 92.94 245 TRP A CA 1
ATOM 1993 C C . TRP A 1 245 ? -22.570 -10.803 42.254 1.00 92.94 245 TRP A C 1
ATOM 1995 O O . TRP A 1 245 ? -23.057 -10.736 43.386 1.00 92.94 245 TRP A O 1
ATOM 2005 N N . ARG A 1 246 ? -23.335 -10.817 41.154 1.00 89.06 246 ARG A N 1
ATOM 2006 C CA . ARG A 1 246 ? -24.796 -10.721 41.214 1.00 89.06 246 ARG A CA 1
ATOM 2007 C C . ARG A 1 246 ? -25.421 -11.933 41.905 1.00 89.06 246 ARG A C 1
ATOM 2009 O O . ARG A 1 246 ? -26.367 -11.751 42.669 1.00 89.06 246 ARG A O 1
ATOM 2016 N N . LEU A 1 247 ? -24.913 -13.141 41.653 1.00 88.44 247 LEU A N 1
ATOM 2017 C CA . LEU A 1 247 ? -25.387 -14.363 42.310 1.00 88.44 247 LEU A CA 1
ATOM 2018 C C . LEU A 1 247 ? -25.031 -14.378 43.800 1.00 88.44 247 LEU A C 1
ATOM 2020 O O . LEU A 1 247 ? -25.904 -14.655 44.620 1.00 88.44 247 LEU A O 1
ATOM 2024 N N . MET A 1 248 ? -23.792 -14.025 44.155 1.00 87.69 248 MET A N 1
ATOM 2025 C CA . MET A 1 248 ? -23.328 -13.983 45.547 1.00 87.69 248 MET A CA 1
ATOM 2026 C C . MET A 1 248 ? -24.103 -12.967 46.388 1.00 87.69 248 MET A C 1
ATOM 2028 O O . MET A 1 248 ? -24.460 -13.248 47.529 1.00 87.69 248 MET A O 1
ATOM 2032 N N . ASN A 1 249 ? -24.388 -11.793 45.822 1.00 85.62 249 ASN A N 1
ATOM 2033 C CA . ASN A 1 249 ? -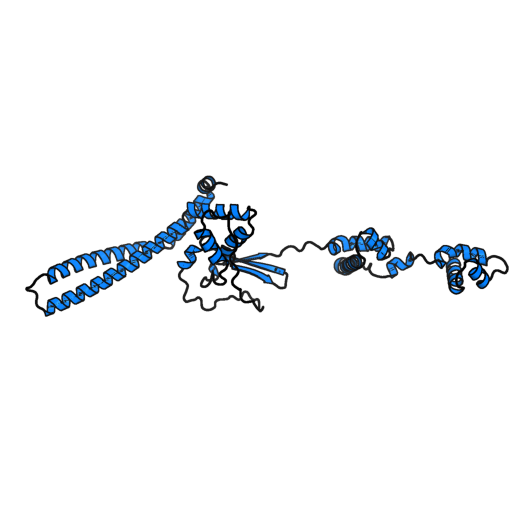25.056 -10.711 46.542 1.00 85.62 249 ASN A CA 1
ATOM 2034 C C . ASN A 1 249 ? -26.578 -10.709 46.361 1.00 85.62 249 ASN A C 1
ATOM 2036 O O . ASN A 1 249 ? -27.243 -9.871 46.959 1.00 85.62 249 ASN A O 1
ATOM 2040 N N . ALA A 1 250 ? -27.137 -11.614 45.546 1.00 84.62 250 ALA A N 1
ATOM 2041 C CA . ALA A 1 250 ? -28.555 -11.618 45.172 1.00 84.62 250 ALA A CA 1
ATOM 2042 C C . ALA A 1 250 ? -29.056 -10.231 44.700 1.00 84.62 250 ALA A C 1
ATOM 2044 O O . ALA A 1 250 ? -30.188 -9.821 44.971 1.00 84.62 250 ALA A O 1
ATOM 2045 N N . ALA A 1 251 ? -28.191 -9.494 43.996 1.00 84.25 251 ALA A N 1
ATOM 2046 C CA . ALA A 1 251 ? -28.393 -8.083 43.694 1.00 84.25 251 ALA A CA 1
ATOM 2047 C C . ALA A 1 251 ? -29.369 -7.854 42.525 1.00 84.25 251 ALA A C 1
ATOM 2049 O O . ALA A 1 251 ? -29.474 -8.633 41.561 1.00 84.25 251 ALA A O 1
ATOM 2050 N N . THR A 1 252 ? -30.087 -6.735 42.589 1.00 88.56 252 THR A N 1
ATOM 2051 C CA . THR A 1 252 ? -30.903 -6.227 41.477 1.00 88.56 252 THR A CA 1
ATOM 2052 C C . THR A 1 252 ? -30.030 -5.733 40.317 1.00 88.56 252 THR A C 1
ATOM 2054 O O . THR A 1 252 ? -28.814 -5.572 40.444 1.00 88.56 252 THR A O 1
ATOM 2057 N N . MET A 1 253 ? -30.639 -5.506 39.147 1.00 88.44 253 MET A N 1
ATOM 2058 C CA . MET A 1 253 ? -29.903 -4.976 37.990 1.00 88.44 253 MET A CA 1
ATOM 2059 C C . MET A 1 253 ? -29.391 -3.570 38.230 1.00 88.44 253 MET A C 1
ATOM 2061 O O . MET A 1 253 ? -28.302 -3.229 37.782 1.00 88.44 253 MET A O 1
ATOM 2065 N N . GLU A 1 254 ? -30.167 -2.787 38.958 1.00 90.06 254 GLU A N 1
ATOM 2066 C CA . GLU A 1 254 ? -29.875 -1.416 39.318 1.00 90.06 254 GLU A CA 1
ATOM 2067 C C . GLU A 1 254 ? -28.695 -1.362 40.298 1.00 90.06 254 GLU A C 1
ATOM 2069 O O . GLU A 1 254 ? -27.748 -0.616 40.070 1.00 90.06 254 GLU A O 1
ATOM 2074 N N . GLU A 1 255 ? -28.679 -2.218 41.322 1.00 89.19 255 GLU A N 1
ATOM 2075 C CA . GLU A 1 255 ? -27.553 -2.318 42.266 1.00 89.19 255 GLU A CA 1
ATOM 2076 C C . GLU A 1 255 ? -26.275 -2.825 41.590 1.00 89.19 255 GLU A C 1
ATOM 2078 O O . GLU A 1 255 ? -25.194 -2.294 41.831 1.00 89.19 255 GLU A O 1
ATOM 2083 N N . THR A 1 256 ? -26.401 -3.809 40.694 1.00 90.44 256 THR A N 1
ATOM 2084 C CA . THR A 1 256 ? -25.265 -4.319 39.908 1.00 90.44 256 THR A CA 1
ATOM 2085 C C . THR A 1 256 ? -24.699 -3.226 38.997 1.00 90.44 256 THR A C 1
ATOM 2087 O O . THR A 1 256 ? -23.490 -3.033 38.923 1.00 90.44 256 THR A O 1
ATOM 2090 N N . ALA A 1 257 ? -25.567 -2.458 38.335 1.00 93.06 257 ALA A N 1
ATOM 2091 C CA . ALA A 1 257 ? -25.175 -1.326 37.500 1.00 93.06 257 ALA A CA 1
ATOM 2092 C C . ALA A 1 257 ? -24.424 -0.248 38.298 1.00 93.06 257 ALA A C 1
ATOM 2094 O O . ALA A 1 257 ? -23.371 0.215 37.858 1.00 93.06 257 ALA A O 1
ATOM 2095 N N . VAL A 1 258 ? -24.913 0.087 39.495 1.00 93.94 258 VAL A N 1
ATOM 2096 C CA . VAL A 1 258 ? -24.256 1.040 40.400 1.00 93.94 258 VAL A CA 1
ATOM 2097 C C . VAL A 1 258 ? -22.893 0.520 40.866 1.00 93.94 258 VAL A C 1
ATOM 2099 O O . VAL A 1 258 ? -21.925 1.272 40.816 1.00 93.94 258 VAL A O 1
ATOM 2102 N N . HIS A 1 259 ? -22.785 -0.756 41.255 1.00 92.69 259 HIS A N 1
ATOM 2103 C CA . HIS A 1 259 ? -21.528 -1.337 41.745 1.00 92.69 259 HIS A CA 1
ATOM 2104 C C . HIS A 1 259 ? -20.408 -1.299 40.697 1.00 92.69 259 HIS A C 1
ATOM 2106 O O . HIS A 1 259 ? -19.284 -0.916 41.007 1.00 92.69 259 HIS A O 1
ATOM 2112 N N . PHE A 1 260 ? -20.723 -1.646 39.448 1.00 93.06 260 PHE A N 1
ATOM 2113 C CA . PHE A 1 260 ? -19.751 -1.651 38.350 1.00 93.06 260 PHE A CA 1
ATOM 2114 C C . PHE A 1 260 ? -19.638 -0.297 37.624 1.00 93.06 260 PHE A C 1
ATOM 2116 O O . PHE A 1 260 ? -18.883 -0.182 36.658 1.00 93.06 260 PHE A O 1
ATOM 2123 N N . GLY A 1 261 ? -20.388 0.728 38.050 1.00 93.44 261 GLY A N 1
ATOM 2124 C CA . GLY A 1 261 ? -20.378 2.057 37.434 1.00 93.44 261 GLY A CA 1
ATOM 2125 C C . GLY A 1 261 ? -20.817 2.059 35.964 1.00 93.44 261 GLY A C 1
ATOM 2126 O O . GLY A 1 261 ? -20.301 2.840 35.163 1.00 93.44 261 GLY A O 1
ATOM 2127 N N . LYS A 1 262 ? -21.731 1.160 35.579 1.00 95.50 262 LYS A N 1
ATOM 2128 C CA . LYS A 1 262 ? -22.226 1.008 34.199 1.00 95.50 262 LYS A CA 1
ATOM 2129 C C . LYS A 1 262 ? -23.740 1.125 34.124 1.00 95.50 262 LYS A C 1
ATOM 2131 O O . LYS A 1 262 ? -24.441 1.134 35.125 1.00 95.50 262 LYS A O 1
ATOM 2136 N N . THR A 1 263 ? -24.262 1.203 32.903 1.00 93.88 263 THR A N 1
ATOM 2137 C CA . THR A 1 263 ? -25.709 1.237 32.669 1.00 93.88 263 THR A CA 1
ATOM 2138 C C . THR A 1 263 ? -26.323 -0.165 32.737 1.00 93.88 263 THR A C 1
ATOM 2140 O O . THR A 1 263 ? -25.673 -1.161 32.415 1.00 93.88 263 THR A O 1
ATOM 2143 N N . VAL A 1 264 ? -27.608 -0.254 33.096 1.00 92.06 264 VAL A N 1
ATOM 2144 C CA . VAL A 1 264 ? -28.350 -1.528 33.131 1.00 92.06 264 VAL A CA 1
ATOM 2145 C C . VAL A 1 264 ? -28.317 -2.283 31.787 1.00 92.06 264 VAL A C 1
ATOM 2147 O O . VAL A 1 264 ? -28.109 -3.497 31.819 1.00 92.06 264 VAL A O 1
ATOM 2150 N N . PRO A 1 265 ? -28.468 -1.641 30.606 1.00 94.62 265 PRO A N 1
ATOM 2151 C CA . PRO A 1 265 ? -28.299 -2.323 29.321 1.00 94.62 265 PRO A CA 1
ATOM 2152 C C . PRO A 1 265 ? -26.921 -2.974 29.149 1.00 94.62 265 PRO A C 1
ATOM 2154 O O . PRO A 1 265 ? -26.844 -4.119 28.709 1.00 94.62 265 PRO A O 1
ATOM 2157 N N . THR A 1 266 ? -25.845 -2.293 29.556 1.00 92.56 266 THR A N 1
ATOM 2158 C CA . THR A 1 266 ? -24.477 -2.836 29.505 1.00 92.56 266 THR A CA 1
ATOM 2159 C C . THR A 1 266 ? -24.324 -4.059 30.408 1.00 92.56 266 THR A C 1
ATOM 2161 O O . THR A 1 266 ? -23.771 -5.068 29.977 1.00 92.56 266 THR A O 1
ATOM 2164 N N . ILE A 1 267 ? -24.863 -4.004 31.631 1.00 93.94 267 ILE A N 1
ATOM 2165 C CA . ILE A 1 267 ? -24.858 -5.142 32.561 1.00 93.94 267 ILE A CA 1
ATOM 2166 C C . ILE A 1 267 ? -25.659 -6.317 31.999 1.00 93.94 267 ILE A C 1
ATOM 2168 O O . ILE A 1 267 ? -25.197 -7.452 32.051 1.00 93.94 267 ILE A O 1
ATOM 2172 N N . ARG A 1 268 ? -26.836 -6.073 31.408 1.00 91.69 268 ARG A N 1
ATOM 2173 C CA . ARG A 1 268 ? -27.623 -7.139 30.766 1.00 91.69 268 ARG A CA 1
ATOM 2174 C C . ARG A 1 268 ? -26.863 -7.798 29.622 1.00 91.69 268 ARG A C 1
ATOM 2176 O O . ARG A 1 268 ? -26.880 -9.019 29.538 1.00 91.69 268 ARG A O 1
ATOM 2183 N N . ALA A 1 269 ? -26.198 -7.011 28.778 1.00 91.38 269 ALA A N 1
ATOM 2184 C CA . ALA A 1 269 ? -25.374 -7.543 27.698 1.00 91.38 269 ALA A CA 1
ATOM 2185 C C . ALA A 1 269 ? -24.212 -8.394 28.239 1.00 91.38 269 ALA A C 1
ATOM 2187 O O . ALA A 1 269 ? -24.009 -9.504 27.764 1.00 91.38 269 ALA A O 1
ATOM 2188 N N . ALA A 1 270 ? -23.514 -7.931 29.281 1.00 92.12 270 ALA A N 1
ATOM 2189 C CA . ALA A 1 270 ? -22.444 -8.696 29.927 1.00 92.12 270 ALA A CA 1
ATOM 2190 C C . ALA A 1 270 ? -22.945 -10.006 30.566 1.00 92.12 270 ALA A C 1
ATOM 2192 O O . ALA A 1 270 ? -22.263 -11.022 30.528 1.00 92.12 270 ALA A O 1
ATOM 2193 N N . LEU A 1 271 ? -24.161 -10.020 31.118 1.00 91.25 271 LEU A N 1
ATOM 2194 C CA . LEU A 1 271 ? -24.766 -11.233 31.678 1.00 91.25 271 LEU A CA 1
ATOM 2195 C C . LEU A 1 271 ? -25.254 -12.222 30.613 1.00 91.25 271 LEU A C 1
ATOM 2197 O O . LEU A 1 271 ? -25.308 -13.421 30.881 1.00 91.25 271 LEU A O 1
ATOM 2201 N N . LEU A 1 272 ? -25.625 -11.739 29.424 1.00 91.94 272 LEU A N 1
ATOM 2202 C CA . LEU A 1 272 ? -25.899 -12.602 28.274 1.00 91.94 272 LEU A CA 1
ATOM 2203 C C . LEU A 1 272 ? -24.608 -13.269 27.787 1.00 91.94 272 LEU A C 1
ATOM 2205 O O . LEU A 1 272 ? -24.592 -14.486 27.641 1.00 91.94 272 LEU A O 1
ATOM 2209 N N . GLU A 1 273 ? -23.522 -12.503 27.668 1.00 90.62 273 GLU A N 1
ATOM 2210 C CA . GLU A 1 273 ? -22.176 -13.027 27.382 1.00 90.62 273 GLU A CA 1
ATOM 2211 C C . GLU A 1 273 ? -21.730 -14.048 28.440 1.00 90.62 273 GLU A C 1
ATOM 2213 O O . GLU A 1 273 ? -21.241 -15.123 28.107 1.00 90.62 273 GLU A O 1
ATOM 2218 N N . ALA A 1 274 ? -21.971 -13.773 29.728 1.00 90.44 274 ALA A N 1
ATOM 2219 C CA . ALA A 1 274 ? -21.659 -14.703 30.816 1.00 90.44 274 ALA A CA 1
ATOM 2220 C C . ALA A 1 274 ? -22.424 -16.028 30.694 1.00 90.44 274 ALA A C 1
ATOM 2222 O O . ALA A 1 274 ? -21.888 -17.100 30.978 1.00 90.44 274 ALA A O 1
ATOM 2223 N N . LYS A 1 275 ? -23.683 -15.962 30.252 1.00 90.81 275 LYS A N 1
ATOM 2224 C CA . LYS A 1 275 ? -24.506 -17.145 30.010 1.00 90.81 275 LYS A CA 1
ATOM 2225 C C . LYS A 1 275 ? -23.999 -17.942 28.807 1.00 90.81 275 LYS A C 1
ATOM 2227 O O . LYS A 1 275 ? -23.967 -19.164 28.882 1.00 90.81 275 LYS A O 1
ATOM 2232 N N . GLU A 1 276 ? -23.635 -17.265 27.723 1.00 89.38 276 GLU A N 1
ATOM 2233 C CA . GLU A 1 276 ? -23.208 -17.894 26.470 1.00 89.38 276 GLU A CA 1
ATOM 2234 C C . GLU A 1 276 ? -21.802 -18.497 26.568 1.00 89.38 276 GLU A C 1
ATOM 2236 O O . GLU A 1 276 ? -21.613 -19.663 26.231 1.00 89.38 276 GLU A O 1
ATOM 2241 N N . LYS A 1 277 ? -20.831 -17.740 27.095 1.00 87.56 277 LYS A N 1
ATOM 2242 C CA . LYS A 1 277 ? -19.416 -18.141 27.152 1.00 87.56 277 LYS A CA 1
ATOM 2243 C C . LYS A 1 277 ? -19.039 -18.911 28.416 1.00 87.56 277 LYS A C 1
ATOM 2245 O O . LYS A 1 277 ? -18.177 -19.781 28.359 1.00 87.56 277 LYS A O 1
ATOM 2250 N N . HIS A 1 278 ? -19.672 -18.611 29.552 1.00 85.44 278 HIS A N 1
ATOM 2251 C CA . HIS A 1 278 ? -19.308 -19.192 30.854 1.00 85.44 278 HIS A CA 1
ATOM 2252 C C . HIS A 1 278 ? -20.408 -20.077 31.461 1.00 85.44 278 HIS A C 1
ATOM 2254 O O . HIS A 1 278 ? -20.210 -20.661 32.523 1.00 85.44 278 HIS A O 1
ATOM 2260 N N . GLY A 1 279 ? -21.581 -20.182 30.824 1.00 86.62 279 GLY A N 1
ATOM 2261 C CA . GLY A 1 279 ? -22.702 -20.988 31.320 1.00 86.62 279 GLY A CA 1
ATOM 2262 C C . GLY A 1 279 ? -23.387 -20.433 32.578 1.00 86.62 279 GLY A C 1
ATOM 2263 O O . GLY A 1 279 ? -24.246 -21.103 33.153 1.00 86.62 279 GLY A O 1
ATOM 2264 N N . ILE A 1 280 ? -23.050 -19.215 33.021 1.00 86.31 280 ILE A N 1
ATOM 2265 C CA . ILE A 1 280 ? -23.573 -18.639 34.267 1.00 86.31 280 ILE A CA 1
ATOM 2266 C C . ILE A 1 280 ? -24.854 -17.856 33.977 1.00 86.31 280 ILE A C 1
ATOM 2268 O O . ILE A 1 280 ? -24.830 -16.728 33.481 1.00 86.31 280 ILE A O 1
ATOM 2272 N N . ASN A 1 281 ? -26.009 -18.424 34.330 1.00 85.56 281 ASN A N 1
ATOM 2273 C CA . ASN A 1 281 ? -27.285 -17.733 34.158 1.00 85.56 281 ASN A CA 1
ATOM 2274 C C . ASN A 1 281 ? -27.628 -16.843 35.360 1.00 85.56 281 ASN A C 1
ATOM 2276 O O . ASN A 1 281 ? -28.417 -17.211 36.228 1.00 85.56 281 ASN A O 1
ATOM 2280 N N . ALA A 1 282 ? -27.091 -15.627 35.360 1.00 84.19 282 ALA A N 1
ATOM 2281 C CA . ALA A 1 282 ? -27.424 -14.608 36.348 1.00 84.19 282 ALA A CA 1
ATOM 2282 C C . ALA A 1 282 ? -28.362 -13.529 35.786 1.00 84.19 282 ALA A C 1
ATOM 2284 O O . ALA A 1 282 ? -28.346 -12.416 36.286 1.00 84.19 282 ALA A O 1
ATOM 2285 N N . THR A 1 283 ? -29.162 -13.800 34.743 1.00 81.06 283 THR A N 1
ATOM 2286 C CA . THR A 1 283 ? -30.049 -12.793 34.107 1.00 81.06 283 THR A CA 1
ATOM 2287 C C . THR A 1 283 ? -31.423 -12.673 34.778 1.00 81.06 283 THR A C 1
ATOM 2289 O O . THR A 1 283 ? -32.023 -11.593 34.777 1.00 81.06 283 THR A O 1
ATOM 2292 N N . GLY A 1 284 ? -31.907 -13.753 35.399 1.00 77.69 284 GLY A N 1
ATOM 2293 C CA . GLY A 1 284 ? -33.265 -13.865 35.932 1.00 77.69 284 GLY A CA 1
ATOM 2294 C C . GLY A 1 284 ? -33.602 -12.869 37.047 1.00 77.69 284 GLY A C 1
ATOM 2295 O O . GLY A 1 284 ? -32.739 -12.406 37.796 1.00 77.69 284 GLY A O 1
ATOM 2296 N N . LYS A 1 285 ? -34.896 -12.549 37.184 1.00 69.19 285 LYS A N 1
ATOM 2297 C CA . LYS A 1 285 ? -35.412 -11.796 38.344 1.00 69.19 285 LYS A CA 1
ATOM 2298 C C . LYS A 1 285 ? -35.309 -12.613 39.631 1.00 69.19 285 LYS A C 1
ATOM 2300 O O . LYS A 1 285 ? -35.174 -12.026 40.692 1.00 69.19 285 LYS A O 1
ATOM 2305 N N . GLU A 1 286 ? -35.332 -13.939 39.521 1.00 69.56 286 GLU A N 1
ATOM 2306 C CA . GLU A 1 286 ? -35.249 -14.891 40.636 1.00 69.56 286 GLU A CA 1
ATOM 2307 C C . GLU A 1 286 ? -34.006 -14.680 41.504 1.00 69.56 286 GLU A C 1
ATOM 2309 O O . GLU A 1 286 ? -34.103 -14.774 42.725 1.00 69.56 286 GLU A O 1
ATOM 2314 N N . VAL A 1 287 ? -32.892 -14.259 40.892 1.00 74.62 287 VAL A N 1
ATOM 2315 C CA . VAL A 1 287 ? -31.632 -13.944 41.583 1.00 74.62 287 VAL A CA 1
ATOM 2316 C C . VAL A 1 287 ? -31.819 -12.876 42.666 1.00 74.62 287 VAL A C 1
ATOM 2318 O O . VAL A 1 287 ? -31.187 -12.965 43.708 1.00 74.62 287 VAL A O 1
ATOM 2321 N N . SER A 1 288 ? -32.720 -11.904 42.467 1.00 63.78 288 SER A N 1
ATOM 2322 C CA . SER A 1 288 ? -32.968 -10.816 43.428 1.00 63.78 288 SER A CA 1
ATOM 2323 C C . SER A 1 288 ? -34.281 -10.935 44.207 1.00 63.78 288 SER A C 1
ATOM 2325 O O . SER A 1 288 ? -34.632 -10.056 45.000 1.00 63.78 288 SER A O 1
ATOM 2327 N N . VAL A 1 289 ? -35.045 -12.019 44.017 1.00 63.59 289 VAL A N 1
ATOM 2328 C CA . VAL A 1 289 ? -36.331 -12.218 44.715 1.00 63.59 289 VAL A CA 1
ATOM 2329 C C . VAL A 1 289 ? -36.130 -12.491 46.210 1.00 63.59 289 VAL A C 1
ATOM 2331 O O . VAL A 1 289 ? -36.970 -12.090 47.023 1.00 63.59 289 VAL A O 1
ATOM 2334 N N . SER A 1 290 ? -35.023 -13.130 46.597 1.00 59.03 290 SER A N 1
ATOM 2335 C CA . SER A 1 290 ? -34.713 -13.449 47.997 1.00 59.03 290 SER A CA 1
ATOM 2336 C C . SER A 1 290 ? -34.519 -12.185 48.846 1.00 59.03 290 SER A C 1
ATOM 2338 O O . SER A 1 290 ? -35.135 -12.080 49.911 1.00 59.03 290 SER A O 1
ATOM 2340 N N . GLN A 1 291 ? -33.780 -11.196 48.328 1.00 60.88 291 GLN A N 1
ATOM 2341 C CA . GLN A 1 291 ? -33.443 -9.942 49.014 1.00 60.88 291 GLN A CA 1
ATOM 2342 C C . GLN A 1 291 ? -34.414 -8.778 48.785 1.00 60.88 291 GLN A C 1
ATOM 2344 O O . GLN A 1 291 ? -34.241 -7.711 49.373 1.00 60.88 291 GLN A O 1
ATOM 2349 N N . ARG A 1 292 ? -35.460 -8.946 47.966 1.00 63.50 292 ARG A N 1
ATOM 2350 C CA . ARG A 1 292 ? -36.419 -7.864 47.711 1.00 63.50 292 ARG A CA 1
ATOM 2351 C C . ARG A 1 292 ? -37.056 -7.395 49.025 1.00 63.50 292 ARG A C 1
ATOM 2353 O O . ARG A 1 292 ? -37.899 -8.100 49.591 1.00 63.50 292 ARG A O 1
ATOM 2360 N N . LYS A 1 293 ? -36.656 -6.202 49.479 1.00 65.56 293 LYS A N 1
ATOM 2361 C CA . LYS A 1 293 ? -37.203 -5.510 50.650 1.00 65.56 293 LYS A CA 1
ATOM 2362 C C . LYS A 1 293 ? -38.693 -5.307 50.438 1.00 65.56 293 LYS A C 1
ATOM 2364 O O . LYS A 1 293 ? -39.134 -4.486 49.637 1.00 65.56 293 LYS A O 1
ATOM 2369 N N . CYS A 1 294 ? -39.479 -6.156 51.080 1.00 75.50 294 CYS A N 1
ATOM 2370 C CA . CYS A 1 294 ? -40.925 -6.096 51.044 1.00 75.50 294 CYS A CA 1
ATOM 2371 C C . CYS A 1 294 ? -41.364 -5.791 52.469 1.00 75.50 294 CYS A C 1
ATOM 2373 O O . CYS A 1 294 ? -40.943 -6.469 53.405 1.00 75.50 294 CYS A O 1
ATOM 2375 N N . TRP A 1 295 ? -42.207 -4.770 52.622 1.00 85.44 295 TRP A N 1
ATOM 2376 C CA . TRP A 1 295 ? -42.647 -4.290 53.932 1.00 85.44 295 TRP A CA 1
ATOM 2377 C C . TRP A 1 295 ? -43.159 -5.436 54.820 1.00 85.44 295 TRP A C 1
ATOM 2379 O O . TRP A 1 295 ? -42.828 -5.513 55.999 1.00 85.44 295 TRP A O 1
ATOM 2389 N N . ALA A 1 296 ? -43.883 -6.388 54.216 1.00 82.88 296 ALA A N 1
ATOM 2390 C CA . ALA A 1 296 ? -44.420 -7.559 54.900 1.00 82.88 296 ALA A CA 1
ATOM 2391 C C . ALA A 1 296 ? -43.349 -8.530 55.433 1.00 82.88 296 ALA A C 1
ATOM 2393 O O . ALA A 1 296 ? -43.620 -9.210 56.411 1.00 82.88 296 ALA A O 1
ATOM 2394 N N . LYS A 1 297 ? -42.157 -8.612 54.820 1.00 81.06 297 LYS A N 1
ATOM 2395 C CA . LYS A 1 297 ? -41.021 -9.391 55.346 1.00 81.06 297 LYS A CA 1
ATOM 2396 C C . LYS A 1 297 ? -40.329 -8.651 56.493 1.00 81.06 297 LYS A C 1
ATOM 2398 O O . LYS A 1 297 ? -40.017 -9.268 57.500 1.00 81.06 297 LYS A O 1
ATOM 2403 N N . GLU A 1 298 ? -40.110 -7.346 56.345 1.00 84.56 298 GLU A N 1
ATOM 2404 C CA . GLU A 1 298 ? -39.393 -6.531 57.340 1.00 84.56 298 GLU A CA 1
ATOM 2405 C C . GLU A 1 298 ? -40.177 -6.382 58.650 1.00 84.56 298 GLU A C 1
ATOM 2407 O O . GLU A 1 298 ? -39.599 -6.467 59.726 1.00 84.56 298 GLU A O 1
ATOM 2412 N N . HIS A 1 299 ? -41.502 -6.228 58.564 1.00 87.00 299 HIS A N 1
ATOM 2413 C CA . HIS A 1 299 ? -42.367 -5.956 59.719 1.00 87.00 299 HIS A CA 1
ATOM 2414 C C . HIS A 1 299 ? -43.157 -7.199 60.165 1.00 87.00 299 HIS A C 1
ATOM 2416 O O . HIS A 1 299 ? -44.099 -7.094 60.950 1.00 87.00 299 HIS A O 1
ATOM 2422 N N . ALA A 1 300 ? -42.794 -8.392 59.673 1.00 87.00 300 ALA A N 1
ATOM 2423 C CA . ALA A 1 300 ? -43.489 -9.647 59.971 1.00 87.00 300 ALA A CA 1
ATOM 2424 C C . ALA A 1 300 ? -43.575 -9.912 61.486 1.00 87.00 300 ALA A C 1
ATOM 2426 O O . ALA A 1 300 ? -44.643 -10.216 62.018 1.00 87.00 300 ALA A O 1
ATOM 2427 N N . SER A 1 301 ? -42.458 -9.731 62.194 1.00 86.31 301 SER A N 1
ATOM 2428 C CA . SER A 1 301 ? -42.353 -9.955 63.640 1.00 86.31 301 SER A CA 1
ATOM 2429 C C . SER A 1 301 ? -43.143 -8.928 64.460 1.00 86.31 301 SER A C 1
ATOM 2431 O O . SER A 1 301 ? -43.751 -9.280 65.471 1.00 86.31 301 SER A O 1
ATOM 2433 N N . GLU A 1 302 ? -43.183 -7.669 64.025 1.00 88.56 302 GLU A N 1
ATOM 2434 C CA . GLU A 1 302 ? -43.950 -6.600 64.674 1.00 88.56 302 GLU A CA 1
ATOM 2435 C C . GLU A 1 302 ? -45.457 -6.805 64.508 1.00 88.56 302 GLU A C 1
ATOM 2437 O O . GLU A 1 302 ? -46.216 -6.675 65.472 1.00 88.56 302 GLU A O 1
ATOM 2442 N N . VAL A 1 303 ? -45.885 -7.195 63.305 1.00 89.12 303 VAL A N 1
ATOM 2443 C CA . VAL A 1 303 ? -47.282 -7.531 63.012 1.00 89.12 303 VAL A CA 1
ATOM 2444 C C . VAL A 1 303 ? -47.727 -8.748 63.828 1.00 89.12 303 VAL A C 1
ATOM 2446 O O . VAL A 1 303 ? -48.801 -8.707 64.428 1.00 89.12 303 VAL A O 1
ATOM 2449 N N . ALA A 1 304 ? -46.898 -9.792 63.931 1.00 88.50 304 ALA A N 1
ATOM 2450 C CA . ALA A 1 304 ? -47.200 -10.967 64.751 1.00 88.50 304 ALA A CA 1
ATOM 2451 C C . ALA A 1 304 ? -47.337 -10.617 66.242 1.00 88.50 304 ALA A C 1
ATOM 2453 O O . ALA A 1 304 ? -48.316 -11.001 66.881 1.00 88.50 304 ALA A O 1
ATOM 2454 N N . LYS A 1 305 ? -46.416 -9.809 66.789 1.00 89.56 305 LYS A N 1
ATOM 2455 C CA . LYS A 1 305 ? -46.501 -9.315 68.177 1.00 89.56 305 LYS A CA 1
ATOM 2456 C C . LYS A 1 305 ? -47.770 -8.502 68.432 1.00 89.56 305 LYS A C 1
ATOM 2458 O O . LYS A 1 305 ? -48.351 -8.596 69.510 1.00 89.56 305 LYS A O 1
ATOM 2463 N N . TYR A 1 306 ? -48.203 -7.698 67.462 1.00 89.62 306 TYR A N 1
ATOM 2464 C CA . TYR A 1 306 ? -49.441 -6.929 67.578 1.00 89.62 306 TYR A CA 1
ATOM 2465 C C . TYR A 1 306 ? -50.676 -7.841 67.587 1.00 89.62 306 TYR A C 1
ATOM 2467 O O . TYR A 1 306 ? -51.564 -7.655 68.417 1.00 89.62 306 TYR A O 1
ATOM 2475 N N . LEU A 1 307 ? -50.709 -8.846 66.707 1.00 87.81 307 LEU A N 1
ATOM 2476 C CA . LEU A 1 307 ? -51.823 -9.793 66.584 1.00 87.81 307 LEU A CA 1
ATOM 2477 C C . LEU A 1 307 ? -51.894 -10.825 67.722 1.00 87.81 307 LEU A C 1
ATOM 2479 O O . LEU A 1 307 ? -52.949 -11.413 67.931 1.00 87.81 307 LEU A O 1
ATOM 2483 N N . MET A 1 308 ? -50.821 -11.011 68.498 1.00 86.62 308 MET A N 1
ATOM 2484 C CA . MET A 1 308 ? -50.834 -11.826 69.723 1.00 86.62 308 MET A CA 1
ATOM 2485 C C . MET A 1 308 ? -51.602 -11.182 70.890 1.00 86.62 308 MET A C 1
ATOM 2487 O O . MET A 1 308 ? -51.885 -11.857 71.881 1.00 86.62 308 MET A O 1
ATOM 2491 N N . LYS A 1 309 ? -51.947 -9.889 70.812 1.00 87.44 309 LYS A N 1
ATOM 2492 C CA . LYS A 1 309 ? -52.740 -9.222 71.854 1.00 87.44 309 LYS A CA 1
ATOM 2493 C C . LYS A 1 309 ? -54.193 -9.727 71.817 1.00 87.44 309 LYS A C 1
ATOM 2495 O O . LYS A 1 309 ? -54.784 -9.772 70.736 1.00 87.44 309 LYS A O 1
ATOM 2500 N N . PRO A 1 310 ? -54.809 -10.063 72.966 1.00 77.75 310 PRO A N 1
ATOM 2501 C CA . PRO A 1 310 ? -56.185 -10.551 72.993 1.00 77.75 310 PRO A CA 1
ATOM 2502 C C . PRO A 1 310 ? -57.144 -9.507 72.402 1.00 77.75 310 PRO A C 1
ATOM 2504 O O . PRO A 1 310 ? -57.156 -8.352 72.823 1.00 77.75 310 PRO A O 1
ATOM 2507 N N . GLY A 1 311 ? -57.926 -9.921 71.399 1.00 82.31 311 GLY A N 1
ATOM 2508 C CA . GLY A 1 311 ? -58.885 -9.068 70.685 1.00 82.31 311 GLY A CA 1
ATOM 2509 C C . GLY A 1 311 ? -58.331 -8.304 69.474 1.00 82.31 311 GLY A C 1
ATOM 2510 O O . GLY A 1 311 ? -59.104 -7.616 68.809 1.00 82.31 311 GLY A O 1
ATOM 2511 N N . ALA A 1 312 ? -57.038 -8.425 69.151 1.00 84.75 312 ALA A N 1
ATOM 2512 C CA . ALA A 1 312 ? -56.459 -7.778 67.975 1.00 84.75 312 ALA A CA 1
ATOM 2513 C C . ALA A 1 312 ? -56.923 -8.450 66.670 1.00 84.75 312 ALA A C 1
ATOM 2515 O O . ALA A 1 312 ? -56.790 -9.658 66.484 1.00 84.75 312 ALA A O 1
ATOM 2516 N N . THR A 1 313 ? -57.441 -7.652 65.734 1.00 89.69 313 THR A N 1
ATOM 2517 C CA . THR A 1 313 ? -57.870 -8.121 64.403 1.00 89.69 313 THR A CA 1
ATOM 2518 C C . THR A 1 313 ? -56.952 -7.609 63.292 1.00 89.69 313 THR A C 1
ATOM 2520 O O . THR A 1 313 ? -56.305 -6.570 63.427 1.00 89.69 313 THR A O 1
ATOM 2523 N N . ILE A 1 314 ? -56.941 -8.295 62.141 1.00 88.12 314 ILE A N 1
ATOM 2524 C CA . ILE A 1 314 ? -56.178 -7.873 60.947 1.00 88.12 314 ILE A CA 1
ATOM 2525 C C . ILE A 1 314 ? -56.566 -6.451 60.515 1.00 88.12 314 ILE A C 1
ATOM 2527 O O . ILE A 1 314 ? -55.697 -5.666 60.143 1.00 88.12 314 ILE A O 1
ATOM 2531 N N . LYS A 1 315 ? -57.848 -6.089 60.631 1.00 89.31 315 LYS A N 1
ATOM 2532 C CA . LYS A 1 315 ? -58.358 -4.749 60.317 1.00 89.31 315 LYS A CA 1
ATOM 2533 C C . LYS A 1 315 ? -57.797 -3.668 61.248 1.00 89.31 315 LYS A C 1
ATOM 2535 O O . LYS A 1 315 ? -57.431 -2.587 60.794 1.00 89.31 315 LYS A O 1
ATOM 2540 N N . GLN A 1 316 ? -57.676 -3.961 62.543 1.00 88.19 316 GLN A N 1
ATOM 2541 C CA . GLN A 1 316 ? -57.058 -3.044 63.508 1.00 88.19 316 GLN A CA 1
ATOM 2542 C C . GLN A 1 316 ? -55.547 -2.926 63.292 1.00 88.19 316 GLN A C 1
ATOM 2544 O O . GLN A 1 316 ? -55.007 -1.825 63.354 1.00 88.19 316 GLN A O 1
ATOM 2549 N N . ALA A 1 317 ? -54.872 -4.029 62.962 1.00 87.31 317 ALA A N 1
ATOM 2550 C CA . ALA A 1 317 ? -53.461 -4.008 62.589 1.00 87.31 317 ALA A CA 1
ATOM 2551 C C . ALA A 1 317 ? -53.224 -3.202 61.294 1.00 87.31 317 ALA A C 1
ATOM 2553 O O . ALA A 1 317 ? -52.294 -2.404 61.228 1.00 87.31 317 ALA A O 1
ATOM 2554 N N . ALA A 1 318 ? -54.096 -3.332 60.291 1.00 90.44 318 ALA A N 1
ATOM 2555 C CA . ALA A 1 318 ? -54.050 -2.540 59.060 1.00 90.44 318 ALA A CA 1
ATOM 2556 C C . ALA A 1 318 ? -54.144 -1.032 59.337 1.00 90.44 318 ALA A C 1
ATOM 2558 O O . ALA A 1 318 ? -53.338 -0.259 58.815 1.00 90.44 318 ALA A O 1
ATOM 2559 N N . ALA A 1 319 ? -55.058 -0.627 60.225 1.00 89.12 319 ALA A N 1
ATOM 2560 C CA . ALA A 1 319 ? -55.168 0.756 60.678 1.00 89.12 319 ALA A CA 1
ATOM 2561 C C . ALA A 1 319 ? -53.931 1.217 61.474 1.00 89.12 319 ALA A C 1
ATOM 2563 O O . ALA A 1 319 ? -53.435 2.314 61.240 1.00 89.12 319 ALA A O 1
ATOM 2564 N N . HIS A 1 320 ? -53.398 0.375 62.366 1.00 89.06 320 HIS A N 1
ATOM 2565 C CA . HIS A 1 320 ? -52.236 0.695 63.202 1.00 89.06 320 HIS A CA 1
ATOM 2566 C C . HIS A 1 320 ? -50.944 0.892 62.393 1.00 89.06 320 HIS A C 1
ATOM 2568 O O . HIS A 1 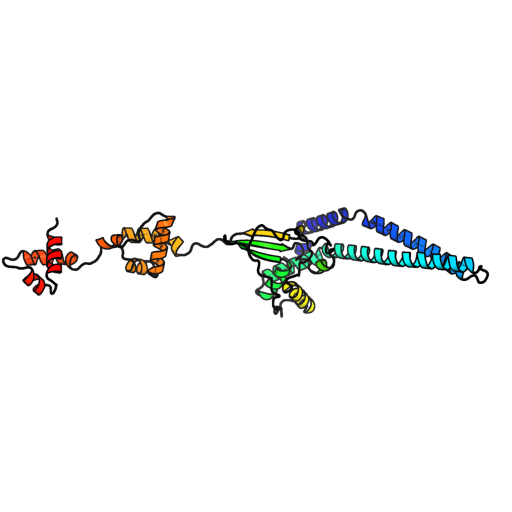320 ? -50.190 1.826 62.643 1.00 89.06 320 HIS A O 1
ATOM 2574 N N . PHE A 1 321 ? -50.685 0.024 61.412 1.00 88.81 321 PHE A N 1
ATOM 2575 C CA . PHE A 1 321 ? -49.481 0.080 60.575 1.00 88.81 321 PHE A CA 1
ATOM 2576 C C . PHE A 1 321 ? -49.660 0.920 59.297 1.00 88.81 321 PHE A C 1
ATOM 2578 O O . PHE A 1 321 ? -48.717 1.059 58.516 1.00 88.81 321 PHE A O 1
ATOM 2585 N N . GLY A 1 322 ? -50.860 1.458 59.047 1.00 89.94 322 GLY A N 1
ATOM 2586 C CA . GLY A 1 322 ? -51.164 2.253 57.853 1.00 89.94 322 GLY A CA 1
ATOM 2587 C C . GLY A 1 322 ? -51.000 1.480 56.538 1.00 89.94 322 GLY A C 1
ATOM 2588 O O . GLY A 1 322 ? -50.570 2.047 55.531 1.00 89.94 322 GLY A O 1
ATOM 2589 N N . LYS A 1 323 ? -51.283 0.171 56.536 1.00 91.75 323 LYS A N 1
ATOM 2590 C CA . LYS A 1 323 ? -51.158 -0.717 55.365 1.00 91.75 323 LYS A CA 1
ATOM 2591 C C . LYS A 1 323 ? -52.468 -1.438 55.085 1.00 91.75 323 LYS A C 1
ATOM 2593 O O . LYS A 1 323 ? -53.318 -1.567 55.954 1.00 91.75 323 LYS A O 1
ATOM 2598 N N . SER A 1 324 ? -52.625 -1.940 53.861 1.00 91.19 324 SER A N 1
ATOM 2599 C CA . SER A 1 324 ? -53.810 -2.712 53.485 1.00 91.19 324 SER A CA 1
ATOM 2600 C C . SER A 1 324 ? -53.865 -4.069 54.196 1.00 91.19 324 SER A C 1
ATOM 2602 O O . SER A 1 324 ? -52.834 -4.704 54.435 1.00 91.19 324 SER A O 1
ATOM 2604 N N . GLU A 1 325 ? -55.076 -4.556 54.470 1.00 88.94 325 GLU A N 1
ATOM 2605 C CA . GLU A 1 325 ? -55.306 -5.866 55.097 1.00 88.94 325 GLU A CA 1
ATOM 2606 C C . GLU A 1 325 ? -54.579 -7.038 54.396 1.00 88.94 325 GLU A C 1
ATOM 2608 O O . GLU A 1 325 ? -53.985 -7.855 55.103 1.00 88.94 325 GLU A O 1
ATOM 2613 N N . PRO A 1 326 ? -54.495 -7.123 53.046 1.00 91.38 326 PRO A N 1
ATOM 2614 C CA . PRO A 1 326 ? -53.722 -8.175 52.376 1.00 91.38 326 PRO A CA 1
ATOM 2615 C C . PRO A 1 326 ? -52.224 -8.130 52.696 1.00 91.38 326 PRO A C 1
ATOM 2617 O O . PRO A 1 326 ? -51.572 -9.169 52.788 1.00 91.38 326 PRO A O 1
ATOM 2620 N N . THR A 1 327 ? -51.669 -6.932 52.891 1.00 87.38 327 THR A N 1
ATOM 2621 C CA . THR A 1 327 ? -50.252 -6.737 53.230 1.00 87.38 327 THR A CA 1
ATOM 2622 C C . THR A 1 327 ? -49.965 -7.202 54.658 1.00 87.38 327 THR A C 1
ATOM 2624 O O . THR A 1 327 ? -48.959 -7.870 54.892 1.00 87.38 327 THR A O 1
ATOM 2627 N N . ILE A 1 328 ? -50.878 -6.914 55.591 1.00 90.38 328 ILE A N 1
ATOM 2628 C CA . ILE A 1 328 ? -50.821 -7.394 56.979 1.00 90.38 328 ILE A CA 1
ATOM 2629 C C . ILE A 1 328 ? -50.983 -8.914 57.041 1.00 90.38 328 ILE A C 1
ATOM 2631 O O . ILE A 1 328 ? -50.206 -9.588 57.710 1.00 90.38 328 ILE A O 1
ATOM 2635 N N . SER A 1 329 ? -51.950 -9.466 56.303 1.00 87.62 329 SER A N 1
ATOM 2636 C CA . SER A 1 329 ? -52.170 -10.912 56.222 1.00 87.62 329 SER A CA 1
ATOM 2637 C C . SER A 1 329 ? -50.931 -11.635 55.686 1.00 87.62 329 SER A C 1
ATOM 2639 O O . SER A 1 329 ? -50.474 -12.612 56.276 1.00 87.62 329 SER A O 1
ATOM 2641 N N . LYS A 1 330 ? -50.302 -11.088 54.637 1.00 88.06 330 LYS A N 1
ATOM 2642 C CA . LYS A 1 330 ? -49.040 -11.599 54.090 1.00 88.06 330 LYS A CA 1
ATOM 2643 C C . LYS A 1 330 ? -47.889 -11.525 55.100 1.00 88.06 330 LYS A C 1
ATOM 2645 O O . LYS A 1 330 ? -47.125 -12.479 55.192 1.00 88.06 330 LYS A O 1
ATOM 2650 N N . ALA A 1 331 ? -47.772 -10.438 55.865 1.00 87.56 331 ALA A N 1
ATOM 2651 C CA . ALA A 1 331 ? -46.758 -10.296 56.916 1.00 87.56 331 ALA A CA 1
ATOM 2652 C C . ALA A 1 331 ? -46.951 -11.325 58.042 1.00 87.56 331 ALA A C 1
ATOM 2654 O O . ALA A 1 331 ? -45.998 -11.982 58.455 1.00 87.56 331 ALA A O 1
ATOM 2655 N N . ASN A 1 332 ? -48.199 -11.532 58.473 1.00 87.88 332 ASN A N 1
ATOM 2656 C CA . ASN A 1 332 ? -48.546 -12.521 59.491 1.00 87.88 332 ASN A CA 1
ATOM 2657 C C . ASN A 1 332 ? -48.289 -13.962 59.014 1.00 87.88 332 ASN A C 1
ATOM 2659 O O . ASN A 1 332 ? -47.751 -14.778 59.757 1.00 87.88 332 ASN A O 1
ATOM 2663 N N . GLN A 1 333 ? -48.607 -14.273 57.751 1.00 87.25 333 GLN A N 1
ATOM 2664 C CA . GLN A 1 333 ? -48.285 -15.570 57.143 1.00 87.25 333 GLN A CA 1
ATOM 2665 C C . GLN A 1 333 ? -46.776 -15.827 57.074 1.00 87.25 333 GLN A C 1
ATOM 2667 O O . GLN A 1 333 ? -46.348 -16.961 57.266 1.00 87.25 333 GLN A O 1
ATOM 2672 N N . ILE A 1 334 ? -45.970 -14.795 56.800 1.00 85.44 334 ILE A N 1
ATOM 2673 C CA . ILE A 1 334 ? -44.505 -14.897 56.807 1.00 85.44 334 ILE A CA 1
ATOM 2674 C C . ILE A 1 334 ? -43.994 -15.164 58.227 1.00 85.44 334 ILE A C 1
ATOM 2676 O O . ILE A 1 334 ? -43.160 -16.042 58.396 1.00 85.44 334 ILE A O 1
ATOM 2680 N N . ALA A 1 335 ? -44.525 -14.470 59.238 1.00 84.12 335 ALA A N 1
ATOM 2681 C CA . ALA A 1 335 ? -44.143 -14.672 60.639 1.00 84.12 335 ALA A CA 1
ATOM 2682 C C . ALA A 1 335 ? -44.572 -16.032 61.219 1.00 84.12 335 ALA A C 1
ATOM 2684 O O . ALA A 1 335 ? -43.992 -16.489 62.196 1.00 84.12 335 ALA A O 1
ATOM 2685 N N . SER A 1 336 ? -45.602 -16.655 60.637 1.00 78.31 336 SER A N 1
ATOM 2686 C CA . SER A 1 336 ? -46.145 -17.949 61.077 1.00 78.31 336 SER A CA 1
ATOM 2687 C C . SER A 1 336 ? -45.468 -19.153 60.411 1.00 78.31 336 SER A C 1
ATOM 2689 O O . SER A 1 336 ? -45.767 -20.291 60.772 1.00 78.31 336 SER A O 1
ATOM 2691 N N . LYS A 1 337 ? -44.601 -18.931 59.413 1.00 74.06 337 LYS A N 1
ATOM 2692 C CA . LYS A 1 337 ? -43.768 -19.992 58.839 1.00 74.06 337 LYS A CA 1
ATOM 2693 C C . LYS A 1 337 ? -42.519 -20.161 59.721 1.00 74.06 337 LYS A C 1
ATOM 2695 O O . LYS A 1 337 ? -41.885 -19.143 59.992 1.00 74.06 337 LYS A O 1
ATOM 2700 N N . PRO A 1 338 ? -42.213 -21.387 60.186 1.00 50.62 338 PRO A N 1
ATOM 2701 C CA . PRO A 1 338 ? -41.055 -21.660 61.037 1.00 50.62 338 PRO A CA 1
ATOM 2702 C C . PRO A 1 338 ? -39.723 -21.374 60.340 1.00 50.62 338 PRO A C 1
ATOM 2704 O O . PRO A 1 338 ? -39.667 -21.494 59.091 1.00 50.62 338 PRO A O 1
#

Radius of gyration: 43.38 Å; chains: 1; bounding box: 91×43×140 Å

Sequence (338 aa):
MTKDELLANSDFQNFVNRVRKHLQDLQPNVMDVRSDLEREYSDLEDRSRGWKQSLGDPSLAEVLRRELQADWERDRARMDEIQQKLHSLTSHSRIVDELVNPELVAERFLQLSETLSGENASAMNVLLAQHIDGIYCDQDGNIHLRTSKLGVITDALELLPRGEHAHSTDRSHDITEQRAEPRRRTRRNLSDTFEDDDLAISLNDFAVDPTRFQGLGVEWFNVTEFRIPSEPTWRETHAQQIAEWRLMNAATMEETAVHFGKTVPTIRAALLEAKEKHGINATGKEVSVSQRKCWAKEHASEVAKYLMKPGATIKQAAAHFGKSEPTISKANQIASKP

Secondary structure (DSSP, 8-state):
--HHHHHT-HHHHHHHHHHHHHHHHT-TTHHHHHHHHHHHHHHHHHHHHHHHHHHT-TTS-HHHHHHHHHHHHHHHHHHHHHHHHHHHHHHHHHHHHHHT-HHHHHHHHHHHHHHHHSS-HHHHHHHHHHHEEEEEE-TTSEEEEEEETTTT-GGGGGTS---TT-S-----SS--S--PPPPPPPPPP-TTT-S-HHHHHHHHHHHH-TTTTTT--GGGEEEEEEE---PPPHHHHTHHHHHHHHHHHT--HHHHHHHTT--HHHHHHHHHHHHHHH-----SGGGGTTT---HHHHTHHHHHHHHTSTT--HHHHHHHHTS-HHHHHHHHHHHT--